Protein AF-A0A8J7P6L6-F1 (afdb_monomer_lite)

Foldseek 3Di:
DFLQDFPDDPCLLVVLVVDCADPVDDLVRLVVCCVVPVPPLRSLSSNLVVCVVVVHPVNLVSLLCCLQPRLRHPVLLVDEDQDDDPSLVSSLVSLVVCCVPPVLRLSNLQSNLSSCLNPPLVSSLVSLVSSCVNGVLDLVSLQVLLVSLCVVLPVDDLVSNLVSLVSSLVSLLSSLVSVLPVDPPPCPCLLVSLVSLLSSLVSNVVSVVLVSNLSSLVSLLCSCVSCVVVLVVVVVVCPPPPDPPDDLQSSLVSNQSSLLSNLSSCVVVVNNVSSLVSLVVNLVTQDHLDHDCNSLLSCVVVPVLPSSLVSLVSNLVNLVVVVVVVPVPDDDPVSVVSSVVSSVVSVVCSVCSVVVHRDDDD

Organism: NCBI:txid1906157

Sequence (362 aa):
MHNYVPEGSADSFFATQAGGGVGGESFEQLKQKVLETPGDLDARLALLEYLLRRRAASARKHLLWLIDNHPRHCAHQFIVLHKVSTTYSEGRQHWLRHLDSCFDDVAVVFHAAVFFSSLAPKDSLRLFERAAELDPTNEEFPRRLSHLYASMAGSGSAAENEFFAHMAAQQMMIAVERYKVPSTLDSYLLPYFSSELSQIAELVMQFHLLEDGRNLGELLIKHRSINEDRLNEAKLSKTRSGKTGTSDGIYALSECLGHSILGRVELAYGQIEAAKEQLELMMQLPVGRRSDWSLANALLQIGETQIVCEYIEWFANRLGDKLTENSSVKLSAEDVSFITQKQNLLINWLNEIRAGRIPTLS

Structure (mmCIF, N/CA/C/O backbone):
data_AF-A0A8J7P6L6-F1
#
_entry.id   AF-A0A8J7P6L6-F1
#
loop_
_atom_site.group_PDB
_atom_site.id
_atom_site.type_symbol
_atom_site.label_atom_id
_atom_site.label_alt_id
_atom_site.label_comp_id
_atom_site.label_asym_id
_atom_site.label_entity_id
_atom_site.label_seq_id
_atom_site.pdbx_PDB_ins_code
_atom_site.Cartn_x
_atom_site.Cartn_y
_atom_site.Cartn_z
_atom_site.occupancy
_atom_site.B_iso_or_equiv
_atom_site.auth_seq_id
_atom_site.auth_comp_id
_atom_site.auth_asym_id
_atom_site.auth_atom_id
_atom_site.pdbx_PDB_model_num
ATOM 1 N N . MET A 1 1 ? 15.697 -22.196 -4.416 1.00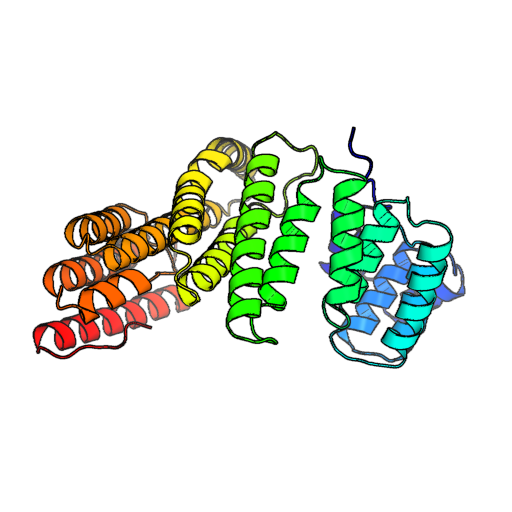 58.69 1 MET A N 1
ATOM 2 C CA . MET A 1 1 ? 16.615 -21.292 -5.137 1.00 58.69 1 MET A CA 1
ATOM 3 C C . MET A 1 1 ? 15.715 -20.315 -5.867 1.00 58.69 1 MET A C 1
ATOM 5 O O . MET A 1 1 ? 14.862 -20.795 -6.599 1.00 58.69 1 MET A O 1
ATOM 9 N N . HIS A 1 2 ? 15.796 -19.016 -5.569 1.00 73.88 2 HIS A N 1
ATOM 10 C CA . HIS A 1 2 ? 14.948 -18.013 -6.223 1.00 73.88 2 HIS A CA 1
ATOM 11 C C . HIS A 1 2 ? 15.317 -17.930 -7.707 1.00 73.88 2 HIS A C 1
ATOM 13 O O . HIS A 1 2 ? 16.499 -17.815 -8.036 1.00 73.88 2 HIS A O 1
ATOM 19 N N . ASN A 1 3 ? 14.323 -18.013 -8.592 1.00 78.75 3 ASN A N 1
ATOM 20 C CA . ASN A 1 3 ? 14.540 -17.882 -10.037 1.00 78.75 3 ASN A CA 1
ATOM 21 C C . ASN A 1 3 ? 14.524 -16.405 -10.462 1.00 78.75 3 ASN A C 1
ATOM 23 O O . ASN A 1 3 ? 15.037 -16.050 -11.526 1.00 78.75 3 ASN A O 1
ATOM 27 N N . TYR A 1 4 ? 13.962 -15.529 -9.628 1.00 84.88 4 TYR A N 1
ATOM 28 C CA . TYR A 1 4 ? 14.024 -14.090 -9.827 1.00 84.88 4 TYR A CA 1
ATOM 29 C C . TYR A 1 4 ? 15.384 -13.518 -9.404 1.00 84.88 4 TYR A C 1
ATOM 31 O O . TYR A 1 4 ? 15.679 -13.375 -8.219 1.00 84.88 4 TYR A O 1
ATOM 39 N N . VAL A 1 5 ? 16.198 -13.140 -10.391 1.00 85.56 5 VAL A N 1
ATOM 40 C CA . VAL A 1 5 ? 17.442 -12.383 -10.192 1.00 85.56 5 VAL A CA 1
ATOM 41 C C . VAL A 1 5 ? 17.453 -11.225 -11.194 1.00 85.56 5 VAL A C 1
ATOM 43 O O . VAL A 1 5 ? 17.780 -11.449 -12.369 1.00 85.56 5 VAL A O 1
ATOM 46 N N . PRO A 1 6 ? 17.031 -10.010 -10.794 1.00 84.81 6 PRO A N 1
ATOM 47 C CA . PRO A 1 6 ? 17.053 -8.864 -11.690 1.00 84.81 6 PRO A CA 1
ATOM 48 C C . PRO A 1 6 ? 18.496 -8.444 -11.992 1.00 84.81 6 PRO A C 1
ATOM 50 O O . PRO A 1 6 ? 19.424 -8.705 -11.230 1.00 84.81 6 PRO A O 1
ATOM 53 N N . GLU A 1 7 ? 18.679 -7.778 -13.125 1.00 89.00 7 GLU A N 1
ATOM 54 C CA . GLU A 1 7 ? 19.914 -7.077 -13.455 1.00 89.00 7 GLU A CA 1
ATOM 55 C C . GLU A 1 7 ? 19.990 -5.762 -12.652 1.00 89.00 7 GLU A C 1
ATOM 57 O O . GLU A 1 7 ? 19.009 -5.014 -12.552 1.00 89.00 7 GLU A O 1
ATOM 62 N N . GLY A 1 8 ? 21.158 -5.487 -12.069 1.00 84.69 8 GLY A N 1
ATOM 63 C CA . GLY A 1 8 ? 21.381 -4.338 -11.187 1.00 84.69 8 GLY A CA 1
ATOM 64 C C . GLY A 1 8 ? 20.805 -4.523 -9.777 1.00 84.69 8 GLY A C 1
ATOM 65 O O . GLY A 1 8 ? 20.207 -5.546 -9.449 1.00 84.69 8 GLY A O 1
ATOM 66 N N . SER A 1 9 ? 20.990 -3.518 -8.920 1.00 81.94 9 SER A N 1
ATOM 67 C CA . SER A 1 9 ? 20.412 -3.487 -7.569 1.00 81.94 9 SER A CA 1
ATOM 68 C C . SER A 1 9 ? 19.543 -2.250 -7.366 1.00 81.94 9 SER A C 1
ATOM 70 O O . SER A 1 9 ? 19.818 -1.184 -7.923 1.00 81.94 9 SER A O 1
ATOM 72 N N . ALA A 1 10 ? 18.513 -2.363 -6.523 1.00 75.06 10 ALA A N 1
ATOM 73 C CA . ALA A 1 10 ? 17.707 -1.208 -6.133 1.00 75.06 10 ALA A CA 1
ATOM 74 C C . ALA A 1 10 ? 18.590 -0.090 -5.549 1.00 75.06 10 ALA A C 1
ATOM 76 O O . ALA A 1 10 ? 18.389 1.075 -5.870 1.00 75.06 10 ALA A O 1
ATOM 77 N N . ASP A 1 11 ? 19.628 -0.449 -4.790 1.00 71.69 11 ASP A N 1
ATOM 78 C CA . ASP A 1 11 ? 20.584 0.498 -4.208 1.00 71.69 11 ASP A CA 1
ATOM 79 C C . ASP A 1 11 ? 21.364 1.272 -5.269 1.00 71.69 11 ASP A C 1
ATOM 81 O O . ASP A 1 11 ? 21.512 2.484 -5.146 1.00 71.69 11 ASP A O 1
ATOM 85 N N . SER A 1 12 ? 21.798 0.612 -6.349 1.00 70.00 12 SER A N 1
ATOM 86 C CA . SER A 1 12 ? 22.451 1.290 -7.478 1.00 70.00 12 SER A CA 1
ATOM 87 C C . SER A 1 12 ? 21.509 2.281 -8.174 1.00 70.00 12 SER A C 1
ATOM 89 O O . SER A 1 12 ? 21.892 3.408 -8.502 1.00 70.00 12 SER A O 1
ATOM 91 N N . PHE A 1 13 ? 20.233 1.913 -8.307 1.00 70.44 13 PHE A N 1
ATOM 92 C CA . PHE A 1 13 ? 19.215 2.789 -8.872 1.00 70.44 13 PHE A CA 1
ATOM 93 C C . PHE A 1 13 ? 18.897 3.976 -7.946 1.00 70.44 13 PHE A C 1
ATOM 95 O O . PHE A 1 13 ? 18.887 5.123 -8.387 1.00 70.44 13 PHE A O 1
ATOM 102 N N . PHE A 1 14 ? 18.701 3.747 -6.646 1.00 67.38 14 PHE A N 1
ATOM 103 C CA . PHE A 1 14 ? 18.411 4.810 -5.680 1.00 67.38 14 PHE A CA 1
ATOM 104 C C . PHE A 1 14 ? 19.606 5.716 -5.389 1.00 67.38 14 PHE A C 1
ATOM 106 O O . PHE A 1 14 ? 19.412 6.914 -5.179 1.00 67.38 14 PHE A O 1
ATOM 113 N N . ALA A 1 15 ? 20.834 5.198 -5.441 1.00 63.38 15 ALA A N 1
ATOM 114 C CA . ALA A 1 15 ? 22.042 6.018 -5.400 1.00 63.38 15 ALA A CA 1
ATOM 115 C C . ALA A 1 15 ? 22.061 7.037 -6.551 1.00 63.38 15 ALA A C 1
ATOM 117 O O . ALA A 1 15 ? 22.488 8.175 -6.361 1.00 63.38 15 ALA A O 1
ATOM 118 N N . THR A 1 16 ? 21.506 6.670 -7.710 1.00 60.94 16 THR A N 1
ATOM 119 C CA . THR A 1 16 ? 21.309 7.591 -8.837 1.00 60.94 16 THR A CA 1
ATOM 120 C C . THR A 1 16 ? 20.240 8.657 -8.524 1.00 60.94 16 THR A C 1
ATOM 122 O O . THR A 1 16 ? 20.430 9.833 -8.851 1.00 60.94 16 THR A O 1
ATOM 125 N N . GLN A 1 17 ? 19.174 8.292 -7.795 1.00 60.09 17 GLN A N 1
ATOM 126 C CA . GLN A 1 17 ? 18.058 9.190 -7.460 1.00 60.09 17 GLN A CA 1
ATOM 127 C C . GLN A 1 17 ? 18.351 10.214 -6.350 1.00 60.09 17 GLN A C 1
ATOM 129 O O . GLN A 1 17 ? 17.891 11.364 -6.424 1.00 60.09 17 GLN A O 1
ATOM 134 N N . ALA A 1 18 ? 19.055 9.792 -5.294 1.00 50.34 18 ALA A N 1
ATOM 135 C CA . ALA A 1 18 ? 19.195 10.531 -4.036 1.00 50.34 18 ALA A CA 1
ATOM 136 C C . ALA A 1 18 ? 20.204 11.695 -4.094 1.00 50.34 18 ALA A C 1
ATOM 138 O O . ALA A 1 18 ? 20.258 12.505 -3.169 1.00 50.34 18 ALA A O 1
ATOM 139 N N . GLY A 1 19 ? 20.974 11.827 -5.178 1.00 42.31 19 GLY A N 1
ATOM 140 C CA . GLY A 1 19 ? 22.021 12.841 -5.267 1.00 42.31 19 GLY A CA 1
ATOM 141 C C . GLY A 1 19 ? 22.437 13.195 -6.687 1.00 42.31 19 GLY A C 1
ATOM 142 O O . GLY A 1 19 ? 23.568 12.936 -7.054 1.00 42.31 19 GLY A O 1
ATOM 143 N N . GLY A 1 20 ? 21.559 13.834 -7.468 1.00 47.78 20 GLY A N 1
ATOM 144 C CA . GLY A 1 20 ? 21.987 14.654 -8.614 1.00 47.78 20 GLY A CA 1
ATOM 145 C C . GLY A 1 20 ? 22.785 13.942 -9.717 1.00 47.78 20 GLY A C 1
ATOM 146 O O . GLY A 1 20 ? 23.644 14.581 -10.319 1.00 47.78 20 GLY A O 1
ATOM 147 N N . GLY A 1 21 ? 22.497 12.665 -9.989 1.00 48.16 21 GLY A N 1
ATOM 148 C CA . GLY A 1 21 ? 23.306 11.835 -10.882 1.00 48.16 21 GLY A CA 1
ATOM 149 C C . GLY A 1 21 ? 24.571 11.347 -10.180 1.00 48.16 21 GLY A C 1
ATOM 150 O O . GLY A 1 21 ? 25.149 12.050 -9.355 1.00 48.16 21 GLY A O 1
ATOM 151 N N . VAL A 1 22 ? 25.006 10.131 -10.500 1.00 47.47 22 VAL A N 1
ATOM 152 C CA . VAL A 1 22 ? 26.278 9.572 -10.027 1.00 47.47 22 VAL A CA 1
ATOM 153 C C . VAL A 1 22 ? 27.400 10.589 -10.320 1.00 47.47 22 VAL A C 1
ATOM 155 O O . VAL A 1 22 ? 27.827 10.735 -11.457 1.00 47.47 22 VAL A O 1
ATOM 158 N N . GLY A 1 23 ? 27.822 11.363 -9.311 1.00 56.38 23 GLY A N 1
ATOM 159 C CA . GLY A 1 23 ? 28.916 12.340 -9.413 1.00 56.38 23 GLY A CA 1
ATOM 160 C C . GLY A 1 23 ? 28.558 13.823 -9.620 1.00 56.38 23 GLY A C 1
ATOM 161 O O . GLY A 1 23 ? 29.472 14.612 -9.848 1.00 56.38 23 GLY A O 1
ATOM 162 N N . GLY A 1 24 ? 27.290 14.246 -9.528 1.00 65.06 24 GLY A N 1
ATOM 163 C CA . GLY A 1 24 ? 26.925 15.656 -9.768 1.00 65.06 24 GLY A CA 1
ATOM 164 C C . GLY A 1 24 ? 27.039 16.073 -11.241 1.00 65.06 24 GLY A C 1
ATOM 165 O O . GLY A 1 24 ? 27.203 17.258 -11.546 1.00 65.06 24 GLY A O 1
ATOM 166 N N . GLU A 1 25 ? 26.975 15.094 -12.149 1.00 79.25 25 GLU A N 1
ATOM 167 C CA . GLU A 1 25 ? 27.018 15.310 -13.593 1.00 79.25 25 GLU A CA 1
ATOM 168 C C . GLU A 1 25 ? 25.814 16.162 -14.042 1.00 79.25 25 GLU A C 1
ATOM 170 O O . GLU A 1 25 ? 24.649 15.891 -13.740 1.00 79.25 25 GLU A O 1
ATOM 175 N N . SER A 1 26 ? 26.090 17.227 -14.793 1.00 88.12 26 SER A N 1
ATOM 176 C CA . SER A 1 26 ? 25.065 18.079 -15.394 1.00 88.12 26 SER A CA 1
ATOM 177 C C . SER A 1 26 ? 24.300 17.349 -16.505 1.00 88.12 26 SER A C 1
ATOM 179 O O . SER A 1 26 ? 24.796 16.422 -17.142 1.00 88.12 26 SER A O 1
ATOM 181 N N . PHE A 1 27 ? 23.095 17.829 -16.815 1.00 90.69 27 PHE A N 1
ATOM 182 C CA . PHE A 1 27 ? 22.269 17.291 -17.902 1.00 90.69 27 PHE A CA 1
ATOM 183 C C . PHE A 1 27 ? 22.996 17.212 -19.257 1.00 90.69 27 PHE A C 1
ATOM 185 O O . PHE A 1 27 ? 22.827 16.238 -19.989 1.00 90.69 27 PHE A O 1
ATOM 192 N N . GLU A 1 28 ? 23.813 18.216 -19.595 1.00 94.12 28 GLU A N 1
ATOM 193 C CA . GLU A 1 28 ? 24.573 18.219 -20.849 1.00 94.12 28 GLU A CA 1
ATOM 194 C C . GLU A 1 28 ? 25.733 17.215 -20.824 1.00 94.12 28 GLU A C 1
ATOM 196 O O . GLU A 1 28 ? 25.982 16.570 -21.839 1.00 94.12 28 GLU A O 1
ATOM 201 N N . GLN A 1 29 ? 26.370 16.995 -19.666 1.00 93.75 29 GLN A N 1
ATOM 202 C CA . GLN A 1 29 ? 27.372 15.934 -19.502 1.00 93.75 29 GLN A CA 1
ATOM 203 C C . GLN A 1 29 ? 26.745 14.548 -19.674 1.00 93.75 29 GLN A C 1
ATOM 205 O O . GLN A 1 29 ? 27.260 13.749 -20.450 1.00 93.75 29 GLN A O 1
ATOM 210 N N . LEU A 1 30 ? 25.593 14.286 -19.045 1.00 93.69 30 LEU A N 1
ATOM 211 C CA . LEU A 1 30 ? 24.867 13.021 -19.209 1.00 93.69 30 LEU A CA 1
ATOM 212 C C . LEU A 1 30 ? 24.451 12.783 -20.666 1.00 93.69 30 LEU A C 1
ATOM 214 O O . LEU A 1 30 ? 24.611 11.684 -21.195 1.00 93.69 30 LEU A O 1
ATOM 218 N N . LYS A 1 31 ? 23.949 13.819 -21.350 1.00 96.00 31 LYS A N 1
ATOM 219 C CA . LYS A 1 31 ? 23.634 13.735 -22.783 1.00 96.00 31 LYS A CA 1
ATOM 220 C C . LYS A 1 31 ? 24.867 13.412 -23.613 1.00 96.00 31 LYS A C 1
ATOM 222 O O . LYS A 1 31 ? 24.780 12.532 -24.463 1.00 96.00 31 LYS A O 1
ATOM 227 N N . GLN A 1 32 ? 25.975 14.109 -23.376 1.00 96.88 32 GLN A N 1
ATOM 228 C CA . GLN A 1 32 ? 27.217 13.889 -24.106 1.00 96.88 32 GLN A CA 1
ATOM 229 C C . GLN A 1 32 ? 27.748 12.470 -23.875 1.00 96.88 32 GLN A C 1
ATOM 231 O O . GLN A 1 32 ? 28.054 11.778 -24.838 1.00 96.88 32 GLN A O 1
ATOM 236 N N . LYS A 1 33 ? 27.731 11.986 -22.632 1.00 96.25 33 LYS A N 1
ATOM 237 C CA . LYS A 1 33 ? 28.161 10.632 -22.265 1.00 96.25 33 LYS A CA 1
ATOM 238 C C . LYS A 1 33 ? 27.323 9.549 -22.943 1.00 96.25 33 LYS A C 1
ATOM 240 O O . LYS A 1 33 ? 27.875 8.614 -23.506 1.00 96.25 33 LYS A O 1
ATOM 245 N N . VAL A 1 34 ? 25.997 9.716 -22.991 1.00 96.81 34 VAL A N 1
ATOM 246 C CA . VAL A 1 34 ? 25.097 8.796 -23.713 1.00 96.81 34 VAL A CA 1
ATOM 247 C C . VAL A 1 34 ? 25.268 8.890 -25.239 1.00 96.81 34 VAL A C 1
ATOM 249 O O . VAL A 1 34 ? 24.971 7.928 -25.945 1.00 96.81 34 VAL A O 1
ATOM 252 N N . LEU A 1 35 ? 25.723 10.027 -25.776 1.00 96.94 35 LEU A N 1
ATOM 253 C CA . LEU A 1 35 ? 26.051 10.161 -27.200 1.00 96.94 35 LEU A CA 1
ATOM 254 C C . LEU A 1 35 ? 27.385 9.485 -27.543 1.00 96.94 35 LEU A C 1
ATOM 256 O O . LEU A 1 35 ? 27.460 8.787 -28.550 1.00 96.94 35 LEU A O 1
ATOM 260 N N . GLU A 1 36 ? 28.410 9.681 -26.714 1.00 97.75 36 GLU A N 1
ATOM 261 C CA . GLU A 1 36 ? 29.746 9.097 -26.882 1.00 97.75 36 GLU A CA 1
ATOM 262 C C . GLU A 1 36 ? 29.746 7.590 -26.618 1.00 97.75 36 GLU A C 1
ATOM 264 O O . GLU A 1 36 ? 30.365 6.828 -27.358 1.00 97.75 36 GLU A O 1
ATOM 269 N N . THR A 1 37 ? 28.998 7.156 -25.602 1.00 97.12 37 THR A N 1
ATOM 270 C CA . THR A 1 37 ? 28.879 5.758 -25.182 1.00 97.12 37 THR A CA 1
ATOM 271 C C . THR A 1 37 ? 27.400 5.364 -25.081 1.00 97.12 37 THR A C 1
ATOM 273 O O . THR A 1 37 ? 26.830 5.330 -23.990 1.00 97.12 37 THR A O 1
ATOM 276 N N . PRO A 1 38 ? 26.730 5.025 -26.203 1.00 96.38 38 PRO A N 1
ATOM 277 C CA . PRO A 1 38 ? 25.299 4.704 -26.195 1.00 96.38 38 PRO A CA 1
ATOM 278 C C . PRO A 1 38 ? 24.895 3.526 -25.300 1.00 96.38 38 PRO A C 1
ATOM 280 O O . PRO A 1 38 ? 23.729 3.470 -24.900 1.00 96.38 38 PRO A O 1
ATOM 283 N N . GLY A 1 39 ? 25.830 2.615 -25.008 1.00 95.31 39 GLY A N 1
ATOM 284 C CA . GLY A 1 39 ? 25.654 1.466 -24.115 1.00 95.31 39 GLY A CA 1
ATOM 285 C C . GLY A 1 39 ? 25.940 1.740 -22.635 1.00 95.31 39 GLY A C 1
ATOM 286 O O . GLY A 1 39 ? 25.859 0.811 -21.841 1.00 95.31 39 GLY A O 1
ATOM 287 N N . ASP A 1 40 ? 26.282 2.977 -22.255 1.00 95.25 40 ASP A N 1
ATOM 288 C CA . ASP A 1 40 ? 26.467 3.354 -20.850 1.00 95.25 40 ASP A CA 1
ATOM 289 C C . ASP A 1 40 ? 25.105 3.378 -20.136 1.00 95.25 40 ASP A C 1
ATOM 291 O O . ASP A 1 40 ? 24.327 4.336 -20.245 1.00 95.25 40 ASP A O 1
ATOM 295 N N . LEU A 1 41 ? 24.796 2.266 -19.465 1.00 93.94 41 LEU A N 1
ATOM 296 C CA . LEU A 1 41 ? 23.534 2.049 -18.768 1.00 93.94 41 LEU A CA 1
ATOM 297 C C . LEU A 1 41 ? 23.343 3.059 -17.630 1.00 93.94 41 LEU A C 1
ATOM 299 O O . LEU A 1 41 ? 22.273 3.661 -17.545 1.00 93.94 41 LEU A O 1
ATOM 303 N N . ASP A 1 42 ? 24.371 3.306 -16.817 1.00 91.31 42 ASP A N 1
ATOM 304 C CA . ASP A 1 42 ? 24.295 4.206 -15.662 1.00 91.31 42 ASP A CA 1
ATOM 305 C C . ASP A 1 42 ? 24.019 5.650 -16.099 1.00 91.31 42 ASP A C 1
ATOM 307 O O . ASP A 1 42 ? 23.079 6.290 -15.612 1.00 91.31 42 ASP A O 1
ATOM 311 N N . ALA A 1 43 ? 24.768 6.151 -17.090 1.00 92.81 43 ALA A N 1
ATOM 312 C CA . ALA A 1 43 ? 24.551 7.486 -17.648 1.00 92.81 43 ALA A CA 1
ATOM 313 C C . ALA A 1 43 ? 23.143 7.627 -18.239 1.00 92.81 43 ALA A C 1
ATOM 315 O O . ALA A 1 43 ? 22.485 8.667 -18.108 1.00 92.81 43 ALA A O 1
ATOM 316 N N . ARG A 1 44 ? 22.646 6.567 -18.882 1.00 95.50 44 ARG A N 1
ATOM 317 C CA . ARG A 1 44 ? 21.316 6.564 -19.483 1.00 95.50 44 ARG A CA 1
ATOM 318 C C . ARG A 1 44 ? 20.198 6.480 -18.447 1.00 95.50 44 ARG A C 1
ATOM 320 O O . ARG A 1 44 ? 19.183 7.147 -18.649 1.00 95.50 44 ARG A O 1
ATOM 327 N N . LEU A 1 45 ? 20.359 5.716 -17.367 1.00 93.06 45 LEU A N 1
ATOM 328 C CA . LEU A 1 45 ? 19.405 5.658 -16.255 1.00 93.06 45 LEU A CA 1
ATOM 329 C C . LEU A 1 45 ? 19.315 7.014 -15.546 1.00 93.06 45 LEU A C 1
ATOM 331 O O . LEU A 1 45 ? 18.209 7.526 -15.364 1.00 93.06 45 LEU A O 1
ATOM 335 N N . ALA A 1 46 ? 20.458 7.646 -15.260 1.00 90.56 46 ALA A N 1
ATOM 336 C CA . ALA A 1 46 ? 20.511 8.993 -14.690 1.00 90.56 46 ALA A CA 1
ATOM 337 C C . ALA A 1 46 ? 19.829 10.031 -15.601 1.00 90.56 46 ALA A C 1
ATOM 339 O O . ALA A 1 46 ? 19.017 10.847 -15.151 1.00 90.56 46 ALA A O 1
ATOM 340 N N . LEU A 1 47 ? 20.097 9.974 -16.912 1.00 93.25 47 LEU A N 1
ATOM 341 C CA . LEU A 1 47 ? 19.454 10.850 -17.891 1.00 93.25 47 LEU A CA 1
ATOM 342 C C . LEU A 1 47 ? 17.942 10.596 -17.992 1.00 93.25 47 LEU A C 1
ATOM 344 O O . LEU A 1 47 ? 17.160 11.548 -18.037 1.00 93.25 47 LEU A O 1
ATOM 348 N N . LEU A 1 48 ? 17.513 9.331 -18.025 1.00 93.25 48 LEU A N 1
ATOM 349 C CA . LEU A 1 48 ? 16.101 8.951 -18.075 1.00 93.25 48 LEU A CA 1
ATOM 350 C C . LEU A 1 48 ? 15.352 9.492 -16.858 1.00 93.25 48 LEU A C 1
ATOM 352 O O . LEU A 1 48 ? 14.304 10.117 -17.021 1.00 93.25 48 LEU A O 1
ATOM 356 N N . GLU A 1 49 ? 15.900 9.319 -15.659 1.00 89.31 49 GLU A N 1
ATOM 357 C CA . GLU A 1 49 ? 15.308 9.839 -14.433 1.00 89.31 49 GLU A CA 1
ATOM 358 C C . GLU A 1 49 ? 15.152 11.366 -14.474 1.00 89.31 49 GLU A C 1
ATOM 360 O O . GLU A 1 49 ? 14.060 11.890 -14.222 1.00 89.31 49 GLU A O 1
ATOM 365 N N . TYR A 1 50 ? 16.220 12.085 -14.839 1.00 89.00 50 TYR A N 1
ATOM 366 C CA . TYR A 1 50 ? 16.189 13.541 -14.975 1.00 89.00 50 TYR A CA 1
ATOM 367 C C . TYR A 1 50 ? 15.061 13.992 -15.916 1.00 89.00 50 TYR A C 1
ATOM 369 O O . TYR A 1 50 ? 14.304 14.922 -15.616 1.00 89.00 50 TYR A O 1
ATOM 377 N N . LEU A 1 51 ? 14.922 13.309 -17.056 1.00 91.81 51 LEU A N 1
ATOM 378 C CA . LEU A 1 51 ? 13.903 13.603 -18.058 1.00 91.81 51 LEU A CA 1
ATOM 379 C C . LEU A 1 51 ? 12.486 13.250 -17.576 1.00 91.81 51 LEU A C 1
ATOM 381 O O . LEU A 1 51 ? 11.561 14.026 -17.832 1.00 91.81 51 LEU A O 1
ATOM 385 N N . LEU A 1 52 ? 12.302 12.139 -16.854 1.00 89.06 52 LEU A N 1
ATOM 386 C CA . LEU A 1 52 ? 11.013 11.735 -16.278 1.00 89.06 52 LEU A CA 1
ATOM 387 C C . LEU A 1 52 ? 10.519 12.740 -15.230 1.00 89.06 52 LEU A C 1
ATOM 389 O O . LEU A 1 52 ? 9.367 13.171 -15.307 1.00 89.06 52 LEU A O 1
ATOM 393 N N . ARG A 1 53 ? 11.394 13.201 -14.323 1.00 87.31 53 ARG A N 1
ATOM 394 C CA . ARG A 1 53 ? 11.065 14.241 -13.325 1.00 87.31 53 ARG A CA 1
ATOM 395 C C . ARG A 1 53 ? 10.567 15.533 -13.981 1.00 87.31 53 ARG A C 1
ATOM 397 O O . ARG A 1 53 ? 9.673 16.194 -13.460 1.00 87.31 53 ARG A O 1
ATOM 404 N N . ARG A 1 54 ? 11.104 15.872 -15.158 1.00 89.06 54 ARG A N 1
ATOM 405 C CA . ARG A 1 54 ? 10.702 17.044 -15.957 1.00 89.06 54 ARG A CA 1
ATOM 406 C C . ARG A 1 54 ? 9.586 16.767 -16.962 1.00 89.06 54 ARG A C 1
ATOM 408 O O . ARG A 1 54 ? 9.196 17.678 -17.688 1.00 89.06 54 ARG A O 1
ATOM 415 N N . ARG A 1 55 ? 9.075 15.531 -17.023 1.00 88.31 55 ARG A N 1
ATOM 416 C CA . ARG A 1 55 ? 8.064 15.082 -17.997 1.00 88.31 55 ARG A CA 1
ATOM 417 C C . ARG A 1 55 ? 8.468 15.386 -19.446 1.00 88.31 55 ARG A C 1
ATOM 419 O O . ARG A 1 55 ? 7.626 15.701 -20.286 1.00 88.31 55 ARG A O 1
ATOM 426 N N . ALA A 1 56 ? 9.765 15.319 -19.737 1.00 90.62 56 ALA A N 1
ATOM 427 C CA . ALA A 1 56 ? 10.306 15.651 -21.045 1.00 90.62 56 ALA A CA 1
ATOM 428 C C . ALA A 1 56 ? 9.998 14.543 -22.063 1.00 90.62 56 ALA A C 1
ATOM 430 O O . ALA A 1 56 ? 10.221 13.362 -21.800 1.00 90.62 56 ALA A O 1
ATOM 431 N N . ALA A 1 57 ? 9.548 14.922 -23.263 1.00 91.12 57 ALA A N 1
ATOM 432 C CA . ALA A 1 57 ? 9.227 13.970 -24.333 1.00 91.12 57 ALA A CA 1
ATOM 433 C C . ALA A 1 57 ? 10.428 13.092 -24.736 1.00 91.12 57 ALA A C 1
ATOM 435 O O . ALA A 1 57 ? 10.256 11.939 -25.131 1.00 91.12 57 ALA A O 1
ATOM 436 N N . SER A 1 58 ? 11.652 13.604 -24.576 1.00 93.06 58 SER A N 1
ATOM 437 C CA . SER A 1 58 ? 12.890 12.864 -24.829 1.00 93.06 58 SER A CA 1
ATOM 438 C C . SER A 1 58 ? 13.125 11.694 -23.870 1.00 93.06 58 SER A C 1
ATOM 440 O O . SER A 1 58 ? 13.932 10.835 -24.205 1.00 93.06 58 SER A O 1
ATOM 442 N N . ALA A 1 59 ? 12.414 11.585 -22.737 1.00 94.12 59 ALA A N 1
ATOM 443 C CA . ALA A 1 59 ? 12.477 10.402 -21.869 1.00 94.12 59 ALA A CA 1
ATOM 444 C C . ALA A 1 59 ? 12.086 9.119 -22.624 1.00 94.12 59 ALA A C 1
ATOM 446 O O . ALA A 1 59 ? 12.658 8.055 -22.394 1.00 94.12 59 ALA A O 1
ATOM 447 N N . ARG A 1 60 ? 11.152 9.237 -23.580 1.00 95.50 60 ARG A N 1
ATOM 448 C CA . ARG A 1 60 ? 10.603 8.120 -24.358 1.00 95.50 60 ARG A CA 1
ATOM 449 C C . ARG A 1 60 ? 11.688 7.244 -24.981 1.00 95.50 60 ARG A C 1
ATOM 451 O O . ARG A 1 60 ? 11.673 6.040 -24.770 1.00 95.50 60 ARG A O 1
ATOM 458 N N . LYS A 1 61 ? 12.654 7.828 -25.699 1.00 96.81 61 LYS A N 1
ATOM 459 C CA . LYS A 1 61 ? 13.700 7.047 -26.389 1.00 96.81 61 LYS A CA 1
ATOM 460 C C . LYS A 1 61 ? 14.604 6.274 -25.422 1.00 96.81 61 LYS A C 1
ATOM 462 O O . LYS A 1 61 ? 15.112 5.217 -25.777 1.00 96.81 61 LYS A O 1
ATOM 467 N N . HIS A 1 62 ? 14.818 6.798 -24.214 1.00 96.69 62 HIS A N 1
ATOM 468 C CA . HIS A 1 62 ? 15.659 6.149 -23.209 1.00 96.69 62 HIS A CA 1
ATOM 469 C C . HIS A 1 62 ? 14.910 5.022 -22.502 1.00 96.69 62 HIS A C 1
ATOM 471 O O . HIS A 1 62 ? 15.501 3.974 -22.272 1.00 96.69 62 HIS A O 1
ATOM 477 N N . LEU A 1 63 ? 13.611 5.200 -22.247 1.00 96.62 63 LEU A N 1
ATOM 478 C CA . LEU A 1 63 ? 12.757 4.136 -21.725 1.00 96.62 63 LEU A CA 1
ATOM 479 C C . LEU A 1 63 ? 12.638 2.968 -22.710 1.00 96.62 63 LEU A C 1
ATOM 481 O O . LEU A 1 63 ? 12.834 1.826 -22.316 1.00 96.62 63 LEU A O 1
ATOM 485 N N . LEU A 1 64 ? 12.358 3.245 -23.988 1.00 97.56 64 LEU A N 1
ATOM 486 C CA . LEU A 1 64 ? 12.256 2.191 -25.006 1.00 97.56 64 LEU A CA 1
ATOM 487 C C . LEU A 1 64 ? 13.576 1.430 -25.157 1.00 97.56 64 LEU A C 1
ATOM 489 O O . LEU A 1 64 ? 13.572 0.205 -25.175 1.00 97.56 64 LEU A O 1
ATOM 493 N N . TRP A 1 65 ? 14.707 2.147 -25.158 1.00 97.94 65 TRP A N 1
ATOM 494 C CA . TRP A 1 65 ? 16.026 1.516 -25.148 1.00 97.94 65 TRP A CA 1
ATOM 495 C C . TRP A 1 65 ? 16.223 0.610 -23.925 1.00 97.94 65 TRP A C 1
ATOM 497 O O . TRP A 1 65 ? 16.753 -0.484 -24.077 1.00 97.94 65 TRP A O 1
ATOM 507 N N . LEU A 1 66 ? 15.784 1.037 -22.734 1.00 97.88 66 LEU A N 1
ATOM 508 C CA . LEU A 1 66 ? 15.913 0.238 -21.514 1.00 97.88 66 LEU A CA 1
ATOM 509 C C . LEU A 1 66 ? 15.087 -1.050 -21.598 1.00 97.88 66 LEU A C 1
ATOM 511 O O . LEU A 1 66 ? 15.575 -2.099 -21.195 1.00 97.88 66 LEU A O 1
ATOM 515 N N . ILE A 1 67 ? 13.867 -0.980 -22.140 1.00 98.00 67 ILE A N 1
ATOM 516 C CA . ILE A 1 67 ? 13.027 -2.164 -22.366 1.00 98.00 67 ILE A CA 1
ATOM 517 C C . ILE A 1 67 ? 13.736 -3.121 -23.330 1.00 98.00 67 ILE A C 1
ATOM 519 O O . ILE A 1 67 ? 13.940 -4.272 -22.973 1.00 98.00 67 ILE A O 1
ATOM 523 N N . ASP A 1 68 ? 14.178 -2.628 -24.494 1.00 97.81 68 ASP A N 1
ATOM 524 C CA . ASP A 1 68 ? 14.769 -3.475 -25.541 1.00 97.81 68 ASP A CA 1
ATOM 525 C C . ASP A 1 68 ? 16.101 -4.125 -25.132 1.00 97.81 68 ASP A C 1
ATOM 527 O O . ASP A 1 68 ? 16.378 -5.258 -25.522 1.00 97.81 68 ASP A O 1
ATOM 531 N N . ASN A 1 69 ? 16.956 -3.398 -24.403 1.00 97.56 69 ASN A N 1
ATOM 532 C CA . ASN A 1 69 ? 18.343 -3.816 -24.156 1.00 97.56 69 ASN A CA 1
ATOM 533 C C . ASN A 1 69 ? 18.540 -4.423 -22.765 1.00 97.56 69 ASN A C 1
ATOM 535 O O . ASN A 1 69 ? 19.392 -5.291 -22.602 1.00 97.56 69 ASN A O 1
ATOM 539 N N . HIS A 1 70 ? 17.751 -3.991 -21.778 1.00 97.31 70 HIS A N 1
ATOM 540 C CA . HIS A 1 70 ? 17.869 -4.437 -20.390 1.00 97.31 70 HIS A CA 1
ATOM 541 C C . HIS A 1 70 ? 16.484 -4.725 -19.771 1.00 97.31 70 HIS A C 1
ATOM 543 O O . HIS A 1 70 ? 16.098 -4.116 -18.765 1.00 97.31 70 HIS A O 1
ATOM 549 N N . PRO A 1 71 ? 15.695 -5.664 -20.336 1.00 97.31 71 PRO A N 1
ATOM 550 C CA . PRO A 1 71 ? 14.358 -5.991 -19.823 1.00 97.31 71 PRO A CA 1
ATOM 551 C C . PRO A 1 71 ? 14.405 -6.608 -18.413 1.00 97.31 71 PRO A C 1
ATOM 553 O O . PRO A 1 71 ? 13.434 -6.549 -17.658 1.00 97.31 71 PRO A O 1
ATOM 556 N N . ARG A 1 72 ? 15.556 -7.164 -18.015 1.00 96.44 72 ARG A N 1
ATOM 557 C CA . ARG A 1 72 ? 15.790 -7.726 -16.680 1.00 96.44 72 ARG A CA 1
ATOM 558 C C . ARG A 1 72 ? 16.204 -6.680 -15.643 1.00 96.44 72 ARG A C 1
ATOM 560 O O . ARG A 1 72 ? 16.336 -7.044 -14.479 1.00 96.44 72 ARG A O 1
ATOM 567 N N . HIS A 1 73 ? 16.407 -5.416 -16.013 1.00 95.06 73 HIS A N 1
ATOM 568 C CA . HIS A 1 73 ? 16.946 -4.417 -15.090 1.00 95.06 73 HIS A CA 1
ATOM 569 C C . HIS A 1 73 ? 15.924 -3.935 -14.054 1.00 95.06 73 HIS A C 1
ATOM 571 O O . HIS A 1 73 ? 14.807 -3.549 -14.396 1.00 95.06 73 HIS A O 1
ATOM 577 N N . CYS A 1 74 ? 16.320 -3.888 -12.779 1.00 92.56 74 CYS A N 1
ATOM 578 C CA . CYS A 1 74 ? 15.441 -3.524 -11.657 1.00 92.56 74 CYS A CA 1
ATOM 579 C C . CYS A 1 74 ? 14.826 -2.114 -11.757 1.00 92.56 74 CYS A C 1
ATOM 581 O O . CYS A 1 74 ? 13.777 -1.860 -11.167 1.00 92.56 74 CYS A O 1
ATOM 583 N N . ALA A 1 75 ? 15.427 -1.209 -12.540 1.00 91.88 75 ALA A N 1
ATOM 584 C CA . ALA A 1 75 ? 14.912 0.144 -12.788 1.00 91.88 75 ALA A CA 1
ATOM 585 C C . ALA A 1 75 ? 13.450 0.167 -13.275 1.00 91.88 75 ALA A C 1
ATOM 587 O O . ALA A 1 75 ? 12.721 1.113 -12.971 1.00 91.88 75 ALA A O 1
ATOM 588 N N . HIS A 1 76 ? 12.999 -0.875 -13.985 1.00 94.25 76 HIS A N 1
ATOM 589 C CA . HIS A 1 76 ? 11.608 -0.988 -14.439 1.00 94.25 76 HIS A CA 1
ATOM 590 C C . HIS A 1 76 ? 10.600 -0.976 -13.284 1.00 94.25 76 HIS A C 1
ATOM 592 O O . HIS A 1 76 ? 9.481 -0.508 -13.465 1.00 94.25 76 HIS A O 1
ATOM 598 N N . GLN A 1 77 ? 10.996 -1.398 -12.079 1.00 90.25 77 GLN A N 1
ATOM 599 C CA . GLN A 1 77 ? 10.127 -1.374 -10.897 1.00 90.25 77 GLN A CA 1
ATOM 600 C C . GLN A 1 77 ? 9.776 0.038 -10.411 1.00 90.25 77 GLN A C 1
ATOM 602 O O . GLN A 1 77 ? 8.822 0.212 -9.651 1.00 90.25 77 GLN A O 1
ATOM 607 N N . PHE A 1 78 ? 10.553 1.039 -10.825 1.00 87.31 78 PHE A N 1
ATOM 608 C CA . PHE A 1 78 ? 10.458 2.411 -10.331 1.00 87.31 78 PHE A CA 1
ATOM 609 C C . PHE A 1 78 ? 9.986 3.400 -11.402 1.00 87.31 78 PHE A C 1
ATOM 611 O O . PHE A 1 78 ? 9.762 4.576 -11.109 1.00 87.31 78 PHE A O 1
ATOM 618 N N . ILE A 1 79 ? 9.827 2.947 -12.647 1.00 89.06 79 ILE A N 1
ATOM 619 C CA . ILE A 1 79 ? 9.366 3.778 -13.758 1.00 89.06 79 ILE A CA 1
ATOM 620 C C . ILE A 1 79 ? 7.871 3.542 -13.955 1.00 89.06 79 ILE A C 1
ATOM 622 O O . ILE A 1 79 ? 7.456 2.539 -14.529 1.00 89.06 79 ILE A O 1
ATOM 626 N N . VAL A 1 80 ? 7.055 4.502 -13.516 1.00 82.06 80 VAL A N 1
ATOM 627 C CA . VAL A 1 80 ? 5.594 4.416 -13.625 1.00 82.06 80 VAL A CA 1
ATOM 628 C C . VAL A 1 80 ? 5.069 5.402 -14.668 1.00 82.06 80 VAL A C 1
ATOM 630 O O . VAL A 1 80 ? 5.346 6.603 -14.623 1.00 82.06 80 VAL A O 1
ATOM 633 N N . LEU A 1 81 ? 4.278 4.899 -15.618 1.00 86.88 81 LEU A N 1
ATOM 634 C CA . LEU A 1 81 ? 3.543 5.713 -16.584 1.00 86.88 81 LEU A CA 1
ATOM 635 C C . LEU A 1 81 ? 2.068 5.782 -16.175 1.00 86.88 81 LEU A C 1
ATOM 637 O O . LEU A 1 81 ? 1.324 4.824 -16.330 1.00 86.88 81 LEU A O 1
ATOM 641 N N . HIS A 1 82 ? 1.626 6.943 -15.694 1.00 79.69 82 HIS A N 1
ATOM 642 C CA . HIS A 1 82 ? 0.268 7.116 -15.153 1.00 79.69 82 HIS A CA 1
ATOM 643 C C . HIS A 1 82 ? -0.808 7.456 -16.194 1.00 79.69 82 HIS A C 1
ATOM 645 O O . HIS A 1 82 ? -1.956 7.699 -15.836 1.00 79.69 82 HIS A O 1
ATOM 651 N N . LYS A 1 83 ? -0.458 7.555 -17.481 1.00 86.88 83 LYS A N 1
ATOM 652 C CA . LYS A 1 83 ? -1.422 7.903 -18.530 1.00 86.88 83 LYS A CA 1
ATOM 653 C C . LYS A 1 83 ? -1.109 7.232 -19.853 1.00 86.88 83 LYS A C 1
ATOM 655 O O . LYS A 1 83 ? 0.059 7.109 -20.242 1.00 86.88 83 LYS A O 1
ATOM 660 N N . VAL A 1 84 ? -2.172 6.903 -20.583 1.00 84.00 84 VAL A N 1
ATOM 661 C CA . VAL A 1 84 ? -2.066 6.488 -21.979 1.00 84.00 84 VAL A CA 1
ATOM 662 C C . VAL A 1 84 ? -1.385 7.610 -22.759 1.00 84.00 84 VAL A C 1
ATOM 664 O O . VAL A 1 84 ? -1.776 8.776 -22.722 1.00 84.00 84 VAL A O 1
ATOM 667 N N . SER A 1 85 ? -0.294 7.251 -23.416 1.00 89.44 85 SER A N 1
ATOM 668 C CA . SER A 1 85 ? 0.537 8.147 -24.206 1.00 89.44 85 SER A CA 1
ATOM 669 C C . SER A 1 85 ? 1.140 7.360 -25.360 1.00 89.44 85 SER A C 1
ATOM 671 O O . SER A 1 85 ? 1.111 6.125 -25.370 1.00 89.44 85 SER A O 1
ATOM 673 N N . THR A 1 86 ? 1.733 8.063 -26.321 1.00 91.50 86 THR A N 1
ATOM 674 C CA . THR A 1 86 ? 2.534 7.417 -27.370 1.00 91.50 86 THR A CA 1
ATOM 675 C C . THR A 1 86 ? 3.659 6.580 -26.755 1.00 91.50 86 THR A C 1
ATOM 677 O O . THR A 1 86 ? 3.888 5.456 -27.178 1.00 91.50 86 THR A O 1
ATOM 680 N N . THR A 1 87 ? 4.292 7.082 -25.685 1.00 93.12 87 THR A N 1
ATOM 681 C CA . THR A 1 87 ? 5.328 6.359 -24.930 1.00 93.12 87 THR A CA 1
ATOM 682 C C . THR A 1 87 ? 4.804 5.050 -24.346 1.00 93.12 87 THR A C 1
ATOM 684 O O . THR A 1 87 ? 5.472 4.031 -24.468 1.00 93.12 87 THR A O 1
ATOM 687 N N . TYR A 1 88 ? 3.610 5.058 -23.741 1.00 95.12 88 TYR A N 1
ATOM 688 C CA . TYR A 1 88 ? 3.008 3.834 -23.206 1.00 95.12 88 TYR A CA 1
ATOM 689 C C . TYR A 1 88 ? 2.670 2.833 -24.314 1.00 95.12 88 TYR A C 1
ATOM 691 O O . TYR A 1 88 ? 2.992 1.656 -24.198 1.00 95.12 88 TYR A O 1
ATOM 699 N N . SER A 1 89 ? 2.048 3.304 -25.397 1.00 95.44 89 SER A N 1
ATOM 700 C CA . SER A 1 89 ? 1.604 2.439 -26.498 1.00 95.44 89 SER A CA 1
ATOM 701 C C . SER A 1 89 ? 2.782 1.729 -27.168 1.00 95.44 89 SER A C 1
ATOM 703 O O . SER A 1 89 ? 2.700 0.540 -27.462 1.00 95.44 89 SER A O 1
ATOM 705 N N . GLU A 1 90 ? 3.898 2.433 -27.348 1.00 96.69 90 GLU A N 1
ATOM 706 C CA . GLU A 1 90 ? 5.132 1.845 -27.869 1.00 96.69 90 GLU A CA 1
ATOM 707 C C . GLU A 1 90 ? 5.813 0.950 -26.842 1.00 96.69 90 GLU A C 1
ATOM 709 O O . GLU A 1 90 ? 6.135 -0.188 -27.162 1.00 96.69 90 GLU A O 1
ATOM 714 N N . GLY A 1 91 ? 5.948 1.389 -25.587 1.00 97.00 91 GLY A N 1
ATOM 715 C CA . GLY A 1 91 ? 6.509 0.546 -24.528 1.00 97.00 91 GLY A CA 1
ATOM 716 C C . GLY A 1 91 ? 5.758 -0.782 -24.388 1.00 97.00 91 GLY A C 1
ATOM 717 O O . GLY A 1 91 ? 6.384 -1.832 -24.280 1.00 97.00 91 GLY A O 1
ATOM 718 N N . ARG A 1 92 ? 4.423 -0.764 -24.514 1.00 97.38 92 ARG A N 1
ATOM 719 C CA . ARG A 1 92 ? 3.584 -1.970 -24.564 1.00 97.38 92 ARG A CA 1
ATOM 720 C C . ARG A 1 92 ? 3.983 -2.897 -25.708 1.00 97.38 92 ARG A C 1
ATOM 722 O O . ARG A 1 92 ? 4.122 -4.090 -25.481 1.00 97.38 92 ARG A O 1
ATOM 729 N N . GLN A 1 93 ? 4.171 -2.376 -26.919 1.00 97.94 93 GLN A N 1
ATOM 730 C CA . GLN A 1 93 ? 4.600 -3.195 -28.059 1.00 97.94 93 GLN A CA 1
ATOM 731 C C . GLN A 1 93 ? 5.988 -3.805 -27.834 1.00 97.94 93 GLN A C 1
ATOM 733 O O . GLN A 1 93 ? 6.211 -4.957 -28.192 1.00 97.94 93 GLN A O 1
ATOM 738 N N . HIS A 1 94 ? 6.913 -3.062 -27.225 1.00 97.94 94 HIS A N 1
ATOM 739 C CA . HIS A 1 94 ? 8.248 -3.565 -26.900 1.00 97.94 94 HIS A CA 1
ATOM 740 C C . HIS A 1 94 ? 8.186 -4.694 -25.860 1.00 97.94 94 HIS A C 1
ATOM 742 O O . HIS A 1 94 ? 8.765 -5.754 -26.081 1.00 97.94 94 HIS A O 1
ATOM 748 N N . TRP A 1 95 ? 7.406 -4.530 -24.789 1.00 98.25 95 TRP A N 1
ATOM 749 C CA . TRP A 1 95 ? 7.205 -5.590 -23.798 1.00 98.25 95 TRP A CA 1
ATOM 750 C C . TRP A 1 95 ? 6.532 -6.832 -24.372 1.00 98.25 95 TRP A C 1
ATOM 752 O O . TRP A 1 95 ? 6.973 -7.939 -24.082 1.00 98.25 95 TRP A O 1
ATOM 762 N N . LEU A 1 96 ? 5.503 -6.674 -25.210 1.00 97.94 96 LEU A N 1
ATOM 763 C CA . LEU A 1 96 ? 4.850 -7.816 -25.854 1.00 97.94 96 LEU A CA 1
ATOM 764 C C . LEU A 1 96 ? 5.840 -8.626 -26.706 1.00 97.94 96 LEU A C 1
ATOM 766 O O . LEU A 1 96 ? 5.845 -9.846 -26.601 1.00 97.94 96 LEU A O 1
ATOM 770 N N . ARG A 1 97 ? 6.752 -7.966 -27.438 1.00 97.62 97 ARG A N 1
ATOM 771 C CA . ARG A 1 97 ? 7.822 -8.658 -28.182 1.00 97.62 97 ARG A CA 1
ATOM 772 C C . ARG A 1 97 ? 8.746 -9.471 -27.271 1.00 97.62 97 ARG A C 1
ATOM 774 O O . ARG A 1 97 ? 9.124 -10.576 -27.640 1.00 97.62 97 ARG A O 1
ATOM 781 N N . HIS A 1 98 ? 9.103 -8.955 -26.092 1.00 97.69 98 HIS A N 1
ATOM 782 C CA . HIS A 1 98 ? 9.885 -9.734 -25.123 1.00 97.69 98 HIS A CA 1
ATOM 783 C C . HIS A 1 98 ? 9.099 -10.925 -24.577 1.00 97.69 98 HIS A C 1
ATOM 785 O O . HIS A 1 98 ? 9.665 -12.002 -24.411 1.00 97.69 98 HIS A O 1
ATOM 791 N N . LEU A 1 99 ? 7.803 -10.753 -24.312 1.00 97.38 99 LEU A N 1
ATOM 792 C CA . LEU A 1 99 ? 6.954 -11.826 -23.800 1.00 97.38 99 LEU A CA 1
ATOM 793 C C . LEU A 1 99 ? 6.755 -12.948 -24.827 1.00 97.38 99 LEU A C 1
ATOM 795 O O . LEU A 1 99 ? 6.657 -14.097 -24.416 1.00 97.38 99 LEU A O 1
ATOM 799 N N . ASP A 1 100 ? 6.786 -12.659 -26.131 1.00 96.81 100 ASP A N 1
ATOM 800 C CA . ASP A 1 100 ? 6.712 -13.692 -27.176 1.00 96.81 100 ASP A CA 1
ATOM 801 C C . ASP A 1 100 ? 7.910 -14.665 -27.143 1.00 96.81 100 ASP A C 1
ATOM 803 O O . ASP A 1 100 ? 7.764 -15.834 -27.497 1.00 96.81 100 ASP A O 1
ATOM 807 N N . SER A 1 101 ? 9.094 -14.210 -26.711 1.00 94.31 101 SER A N 1
ATOM 808 C CA . SER A 1 101 ? 10.323 -15.023 -26.681 1.00 94.31 101 SER A CA 1
ATOM 809 C C . SER A 1 101 ? 10.801 -15.421 -25.281 1.00 94.31 101 SER A C 1
ATOM 811 O O . SER A 1 101 ? 11.625 -16.323 -25.152 1.00 94.31 101 SER A O 1
ATOM 813 N N . CYS A 1 102 ? 10.337 -14.735 -24.235 1.00 93.69 102 CYS A N 1
ATOM 814 C CA . CYS A 1 102 ? 10.867 -14.837 -22.871 1.00 93.69 102 CYS A CA 1
ATOM 815 C C . CYS A 1 102 ? 9.756 -14.978 -21.815 1.00 93.69 102 CYS A C 1
ATOM 817 O O . CYS A 1 102 ? 9.902 -14.484 -20.699 1.00 93.69 102 CYS A O 1
ATOM 819 N N . PHE A 1 103 ? 8.645 -15.651 -22.140 1.00 94.50 103 PHE A N 1
ATOM 820 C CA . PHE A 1 103 ? 7.514 -15.833 -21.212 1.00 94.50 103 PHE A CA 1
ATOM 821 C C . PHE A 1 103 ? 7.823 -16.699 -19.973 1.00 94.50 103 PHE A C 1
ATOM 823 O O . PHE A 1 103 ? 7.034 -16.729 -19.029 1.00 94.50 103 PHE A O 1
ATOM 830 N N . ASP A 1 104 ? 8.969 -17.382 -19.967 1.00 95.94 104 ASP A N 1
ATOM 831 C CA . ASP A 1 104 ? 9.463 -18.178 -18.836 1.00 95.94 104 ASP A CA 1
ATOM 832 C C . ASP A 1 104 ? 10.584 -17.471 -18.050 1.00 95.94 104 ASP A C 1
ATOM 834 O O . ASP A 1 104 ? 11.058 -17.984 -17.036 1.00 95.94 104 ASP A O 1
ATOM 838 N N . ASP A 1 105 ? 11.012 -16.279 -18.484 1.00 97.00 105 ASP A N 1
ATOM 839 C CA . ASP A 1 105 ? 11.965 -15.460 -17.735 1.00 97.00 105 ASP A CA 1
ATOM 840 C C . ASP A 1 105 ? 11.222 -14.635 -16.679 1.00 97.00 105 ASP A C 1
ATOM 842 O O . ASP A 1 105 ? 10.589 -13.619 -16.979 1.00 97.00 105 ASP A O 1
ATOM 846 N N . VAL A 1 106 ? 11.338 -15.064 -15.420 1.00 96.50 106 VAL A N 1
ATOM 847 C CA . VAL A 1 106 ? 10.671 -14.447 -14.264 1.00 96.50 106 VAL A CA 1
ATOM 848 C C . VAL A 1 106 ? 10.890 -12.935 -14.202 1.00 96.50 106 VAL A C 1
ATOM 850 O O . VAL A 1 106 ? 9.950 -12.195 -13.921 1.00 96.50 106 VAL A O 1
ATOM 853 N N . ALA A 1 107 ? 12.111 -12.455 -14.465 1.00 95.50 107 ALA A N 1
ATOM 854 C CA . ALA A 1 107 ? 12.424 -11.034 -14.341 1.00 95.50 107 ALA A CA 1
ATOM 855 C C . ALA A 1 107 ? 11.764 -10.211 -15.452 1.00 95.50 107 ALA A C 1
ATOM 857 O O . ALA A 1 107 ? 11.207 -9.147 -15.184 1.00 95.50 107 ALA A O 1
ATOM 858 N N . VAL A 1 108 ? 11.772 -10.727 -16.684 1.00 97.44 108 VAL A N 1
ATOM 859 C CA . VAL A 1 108 ? 11.108 -10.088 -17.829 1.00 97.44 108 VAL A CA 1
ATOM 860 C C . VAL A 1 108 ? 9.594 -10.050 -17.621 1.00 97.44 108 VAL A C 1
ATOM 862 O O . VAL A 1 108 ? 8.983 -8.993 -17.776 1.00 97.44 108 VAL A O 1
ATOM 865 N N . VAL A 1 109 ? 8.992 -11.174 -17.218 1.00 98.00 109 VAL A N 1
ATOM 866 C CA . VAL A 1 109 ? 7.549 -11.273 -16.947 1.00 98.00 109 VAL A CA 1
ATOM 867 C C . VAL A 1 109 ? 7.138 -10.318 -15.827 1.00 98.00 109 VAL A C 1
ATOM 869 O O . VAL A 1 109 ? 6.174 -9.567 -15.981 1.00 98.00 109 VAL A O 1
ATOM 872 N N . PHE A 1 110 ? 7.892 -10.289 -14.726 1.00 96.50 110 PHE A N 1
ATOM 873 C CA . PHE A 1 110 ? 7.628 -9.409 -13.592 1.00 96.50 110 PHE A CA 1
ATOM 874 C C . PHE A 1 110 ? 7.730 -7.921 -13.961 1.00 96.50 110 PHE A C 1
ATOM 876 O O . PHE A 1 110 ? 6.832 -7.142 -13.645 1.00 96.50 110 PHE A O 1
ATOM 883 N N . HIS A 1 111 ? 8.785 -7.504 -14.665 1.00 96.94 111 HIS A N 1
ATOM 884 C CA . HIS A 1 111 ? 8.940 -6.103 -15.070 1.00 96.94 111 HIS A CA 1
ATOM 885 C C . HIS A 1 111 ? 7.893 -5.666 -16.099 1.00 96.94 111 HIS A C 1
ATOM 887 O O . HIS A 1 111 ? 7.375 -4.549 -16.003 1.00 96.94 111 HIS A O 1
ATOM 893 N N . ALA A 1 112 ? 7.505 -6.553 -17.019 1.00 97.88 112 ALA A N 1
ATOM 894 C CA . ALA A 1 112 ? 6.360 -6.316 -17.887 1.00 97.88 112 ALA A CA 1
ATOM 895 C C . ALA A 1 112 ? 5.075 -6.143 -17.060 1.00 97.88 112 ALA A C 1
ATOM 897 O O . ALA A 1 112 ? 4.335 -5.183 -17.278 1.00 97.88 112 ALA A O 1
ATOM 898 N N . ALA A 1 113 ? 4.828 -7.010 -16.069 1.00 97.50 113 ALA A N 1
ATOM 899 C CA . ALA A 1 113 ? 3.667 -6.908 -15.187 1.00 97.50 113 ALA A CA 1
ATOM 900 C C . ALA A 1 113 ? 3.595 -5.534 -14.507 1.00 97.50 113 ALA A C 1
ATOM 902 O O . ALA A 1 113 ? 2.543 -4.894 -14.570 1.00 97.50 113 ALA A O 1
ATOM 903 N N . VAL A 1 114 ? 4.714 -5.043 -13.956 1.00 95.69 114 VAL A N 1
ATOM 904 C CA . VAL A 1 114 ? 4.810 -3.705 -13.345 1.00 95.69 114 VAL A CA 1
ATOM 905 C C . VAL A 1 114 ? 4.481 -2.596 -14.350 1.00 95.69 114 VAL A C 1
ATOM 907 O O . VAL A 1 114 ? 3.710 -1.690 -14.034 1.00 95.69 114 VAL A O 1
ATOM 910 N N . PHE A 1 115 ? 5.002 -2.674 -15.580 1.00 96.62 115 PHE A N 1
ATOM 911 C CA . PHE A 1 115 ? 4.696 -1.697 -16.632 1.00 96.62 115 PHE A CA 1
ATOM 912 C C . PHE A 1 115 ? 3.192 -1.631 -16.953 1.00 96.62 115 PHE A C 1
ATOM 914 O O . PHE A 1 115 ? 2.650 -0.554 -17.221 1.00 96.62 115 PHE A O 1
ATOM 921 N N . PHE A 1 116 ? 2.497 -2.772 -16.919 1.00 96.94 116 PHE A N 1
ATOM 922 C CA . PHE A 1 116 ? 1.069 -2.849 -17.222 1.00 96.94 116 PHE A CA 1
ATOM 923 C C . PHE A 1 116 ? 0.155 -2.439 -16.060 1.00 96.94 116 PHE A C 1
ATOM 925 O O . PHE A 1 116 ? -0.989 -2.067 -16.325 1.00 96.94 116 PHE A O 1
ATOM 932 N N . SER A 1 117 ? 0.624 -2.450 -14.807 1.00 94.81 117 SER A N 1
ATOM 933 C CA . SER A 1 117 ? -0.222 -2.350 -13.604 1.00 94.81 117 SER A CA 1
ATOM 934 C C . SER A 1 117 ? -1.198 -1.172 -13.599 1.00 94.81 117 SER A C 1
ATOM 936 O O . SER A 1 117 ? -2.367 -1.357 -13.281 1.00 94.81 117 SER A O 1
ATOM 938 N N . SER A 1 118 ? -0.763 0.030 -13.991 1.00 90.81 118 SER A N 1
ATOM 939 C CA . SER A 1 118 ? -1.625 1.223 -13.919 1.00 90.81 118 SER A CA 1
ATOM 940 C C . SER A 1 118 ? -2.593 1.388 -15.093 1.00 90.81 118 SER A C 1
ATOM 942 O O . SER A 1 118 ? -3.603 2.068 -14.948 1.00 90.81 118 SER A O 1
ATOM 944 N N . LEU A 1 119 ? -2.276 0.846 -16.272 1.00 94.31 119 LEU A N 1
ATOM 945 C CA . LEU A 1 119 ? -2.984 1.176 -17.523 1.00 94.31 119 LEU A CA 1
ATOM 946 C C . LEU A 1 119 ? -3.617 -0.036 -18.216 1.00 94.31 119 LEU A C 1
ATOM 948 O O . LEU A 1 119 ? -4.496 0.132 -19.058 1.00 94.31 119 LEU A O 1
ATOM 952 N N . ALA A 1 120 ? -3.200 -1.246 -17.853 1.00 96.12 120 ALA A N 1
ATOM 953 C CA . ALA A 1 120 ? -3.781 -2.504 -18.300 1.00 96.12 120 ALA A CA 1
ATOM 954 C C . ALA A 1 120 ? -3.757 -3.521 -17.140 1.00 96.12 120 ALA A C 1
ATOM 956 O O . ALA A 1 120 ? -3.046 -4.526 -17.213 1.00 96.12 120 ALA A O 1
ATOM 957 N N . PRO A 1 121 ? -4.523 -3.285 -16.055 1.00 95.75 121 PRO A N 1
ATOM 958 C CA . PRO A 1 121 ? -4.450 -4.097 -14.838 1.00 95.75 121 PRO A CA 1
ATOM 959 C C . PRO A 1 121 ? -4.771 -5.580 -15.076 1.00 95.75 121 PRO A C 1
ATOM 961 O O . PRO A 1 121 ? -4.177 -6.435 -14.436 1.00 95.75 121 PRO A O 1
ATOM 964 N N . LYS A 1 122 ? -5.626 -5.916 -16.054 1.00 95.75 122 LYS A N 1
ATOM 965 C CA . LYS A 1 122 ? -5.893 -7.317 -16.439 1.00 95.75 122 LYS A CA 1
ATOM 966 C C . LYS A 1 122 ? -4.684 -8.001 -17.094 1.00 95.75 122 LYS A C 1
ATOM 968 O O . LYS A 1 122 ? -4.407 -9.158 -16.791 1.00 95.75 122 LYS A O 1
ATOM 973 N N . ASP A 1 123 ? -3.956 -7.288 -17.959 1.00 97.00 123 ASP A N 1
ATOM 974 C CA . ASP A 1 123 ? -2.710 -7.798 -18.555 1.00 97.00 123 ASP A CA 1
ATOM 975 C C . ASP A 1 123 ? -1.643 -7.965 -17.460 1.00 97.00 123 ASP A C 1
ATOM 977 O O . ASP A 1 123 ? -0.956 -8.983 -17.414 1.00 97.00 123 ASP A O 1
ATOM 981 N N . SER A 1 124 ? -1.550 -6.990 -16.546 1.00 97.25 124 SER A N 1
ATOM 982 C CA . SER A 1 124 ? -0.659 -7.028 -15.381 1.00 97.25 124 SER A CA 1
ATOM 983 C C . SER A 1 124 ? -0.950 -8.215 -14.463 1.00 97.25 124 SER A C 1
ATOM 985 O O . SER A 1 124 ? -0.019 -8.911 -14.068 1.00 97.25 124 SER A O 1
ATOM 987 N N . LEU A 1 125 ? -2.230 -8.489 -14.187 1.00 97.50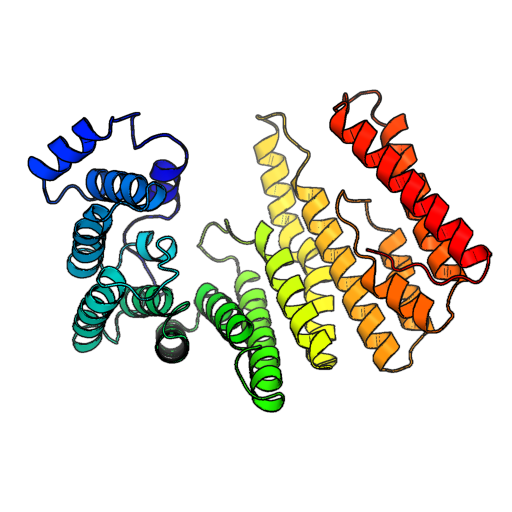 125 LEU A N 1
ATOM 988 C CA . LEU A 1 125 ? -2.663 -9.577 -13.314 1.00 97.50 125 LEU A CA 1
ATOM 989 C C . LEU A 1 125 ? -2.173 -10.926 -13.837 1.00 97.50 125 LEU A C 1
ATOM 991 O O . LEU A 1 125 ? -1.442 -11.620 -13.137 1.00 97.50 125 LEU A O 1
ATOM 995 N N . ARG A 1 126 ? -2.464 -11.226 -15.108 1.00 97.56 126 ARG A N 1
ATOM 996 C CA . ARG A 1 126 ? -2.019 -12.464 -15.763 1.00 97.56 126 ARG A CA 1
ATOM 997 C C . ARG A 1 126 ? -0.497 -12.636 -15.708 1.00 97.56 126 ARG A C 1
ATOM 999 O O . ARG A 1 126 ? 0.001 -13.751 -15.586 1.00 97.56 126 ARG A O 1
ATOM 1006 N N . LEU A 1 127 ? 0.255 -11.542 -15.838 1.00 98.12 127 LEU A N 1
ATOM 1007 C CA . LEU A 1 127 ? 1.717 -11.583 -15.806 1.00 98.12 127 LEU A CA 1
ATOM 1008 C C . LEU A 1 127 ? 2.264 -11.771 -14.388 1.00 98.12 127 LEU A C 1
ATOM 1010 O O . LEU A 1 127 ? 3.207 -12.535 -14.212 1.00 98.12 127 LEU A O 1
ATOM 1014 N N . PHE A 1 128 ? 1.680 -11.134 -13.371 1.00 97.50 128 PHE A N 1
ATOM 1015 C CA . PHE A 1 128 ? 2.081 -11.389 -11.987 1.00 97.50 128 PHE A CA 1
ATOM 1016 C C . PHE A 1 128 ? 1.728 -12.807 -11.533 1.00 97.50 128 PHE A C 1
ATOM 1018 O O . PHE A 1 128 ? 2.542 -13.428 -10.855 1.00 97.50 128 PHE A O 1
ATOM 1025 N N . GLU A 1 129 ? 0.572 -13.342 -11.934 1.00 96.06 129 GLU A N 1
ATOM 1026 C CA . GLU A 1 129 ? 0.218 -14.748 -11.698 1.00 96.06 129 GLU A CA 1
ATOM 1027 C C . GLU A 1 129 ? 1.250 -15.676 -12.343 1.00 96.06 129 GLU A C 1
ATOM 1029 O O . GLU A 1 129 ? 1.790 -16.555 -11.673 1.00 96.06 129 GLU A O 1
ATOM 1034 N N . ARG A 1 130 ? 1.639 -15.408 -13.597 1.00 96.94 130 ARG A N 1
ATOM 1035 C CA . ARG A 1 130 ? 2.707 -16.163 -14.262 1.00 96.94 130 ARG A CA 1
ATOM 1036 C C . ARG A 1 130 ? 4.048 -16.061 -13.531 1.00 96.94 130 ARG A C 1
ATOM 1038 O O . ARG A 1 130 ? 4.731 -17.068 -13.370 1.00 96.94 130 ARG A O 1
ATOM 1045 N N . ALA A 1 131 ? 4.442 -14.871 -13.076 1.00 96.12 131 ALA A N 1
ATOM 1046 C CA . ALA A 1 131 ? 5.668 -14.704 -12.295 1.00 96.12 131 ALA A CA 1
ATOM 1047 C C . ALA A 1 131 ? 5.615 -15.519 -10.988 1.00 96.12 131 ALA A C 1
ATOM 1049 O O . ALA A 1 131 ? 6.588 -16.194 -10.651 1.00 96.12 131 ALA A O 1
ATOM 1050 N N . ALA A 1 132 ? 4.465 -15.523 -10.304 1.00 95.06 132 ALA A N 1
ATOM 1051 C CA . ALA A 1 132 ? 4.229 -16.312 -9.097 1.00 95.06 132 ALA A CA 1
ATOM 1052 C C . ALA A 1 132 ? 4.269 -17.827 -9.340 1.00 95.06 132 ALA A C 1
ATOM 1054 O O . ALA A 1 132 ? 4.745 -18.560 -8.478 1.00 95.06 132 ALA A O 1
ATOM 1055 N N . GLU A 1 133 ? 3.828 -18.305 -10.503 1.00 96.06 133 GLU A N 1
ATOM 1056 C CA . GLU A 1 133 ? 3.992 -19.709 -10.900 1.00 96.06 133 GLU A CA 1
ATOM 1057 C C . GLU A 1 133 ? 5.460 -20.079 -11.146 1.00 96.06 133 GLU A C 1
ATOM 1059 O O . GLU A 1 133 ? 5.898 -21.166 -10.769 1.00 96.06 133 GLU A O 1
ATOM 1064 N N . LEU A 1 134 ? 6.223 -19.191 -11.791 1.00 95.88 134 LEU A N 1
ATOM 1065 C CA . LEU A 1 134 ? 7.614 -19.449 -12.174 1.00 95.88 134 LEU A CA 1
ATOM 1066 C C . LEU A 1 134 ? 8.600 -19.356 -10.994 1.00 95.88 134 LEU A C 1
ATOM 1068 O O . LEU A 1 134 ? 9.638 -20.024 -10.998 1.00 95.88 134 LEU A O 1
ATOM 1072 N N . ASP A 1 135 ? 8.302 -18.534 -9.986 1.00 94.56 135 ASP A N 1
ATOM 1073 C CA . ASP A 1 135 ? 9.037 -18.496 -8.717 1.00 94.56 135 ASP A CA 1
ATOM 1074 C C . ASP A 1 135 ? 8.067 -18.356 -7.530 1.00 94.56 135 ASP A C 1
ATOM 1076 O O . ASP A 1 135 ? 7.873 -17.267 -6.979 1.00 94.56 135 ASP A O 1
ATOM 1080 N N . PRO A 1 136 ? 7.464 -19.482 -7.098 1.00 92.12 136 PRO A N 1
ATOM 1081 C CA . PRO A 1 136 ? 6.459 -19.500 -6.039 1.00 92.12 136 PRO A CA 1
ATOM 1082 C C . PRO A 1 136 ? 7.037 -19.202 -4.657 1.00 92.12 136 PRO A C 1
ATOM 1084 O O . PRO A 1 136 ? 6.277 -19.077 -3.702 1.00 92.12 136 PRO A O 1
ATOM 1087 N N . THR A 1 137 ? 8.361 -19.104 -4.523 1.00 89.19 137 THR A N 1
ATOM 1088 C CA . THR A 1 137 ? 9.020 -18.789 -3.250 1.00 89.19 137 THR A CA 1
ATOM 1089 C C . THR A 1 137 ? 9.257 -17.301 -3.053 1.00 89.19 137 THR A C 1
ATOM 1091 O O . THR A 1 137 ? 9.536 -16.884 -1.935 1.00 89.19 137 THR A O 1
ATOM 1094 N N . ASN A 1 138 ? 9.120 -16.501 -4.110 1.00 88.25 138 ASN A N 1
ATOM 1095 C CA . ASN A 1 138 ? 9.341 -15.066 -4.056 1.00 88.25 138 ASN A CA 1
ATOM 1096 C C . ASN A 1 138 ? 8.184 -14.353 -3.334 1.00 88.25 138 ASN A C 1
ATOM 1098 O O . ASN A 1 138 ? 7.007 -14.520 -3.668 1.00 88.25 138 ASN A O 1
ATOM 1102 N N . GLU A 1 139 ? 8.518 -13.573 -2.317 1.00 86.88 139 GLU A N 1
ATOM 1103 C CA . GLU A 1 139 ? 7.596 -12.819 -1.474 1.00 86.88 139 GLU A CA 1
ATOM 1104 C C . GLU A 1 139 ? 7.067 -11.531 -2.124 1.00 86.88 139 GLU A C 1
ATOM 1106 O O . GLU A 1 139 ? 5.968 -11.079 -1.798 1.00 86.88 139 GLU A O 1
ATOM 1111 N N . GLU A 1 140 ? 7.786 -10.963 -3.095 1.00 87.88 140 GLU A N 1
ATOM 1112 C CA . GLU A 1 140 ? 7.368 -9.731 -3.768 1.00 87.88 140 GLU A CA 1
ATOM 1113 C C . GLU A 1 140 ? 6.156 -9.953 -4.669 1.00 87.88 140 GLU A C 1
ATOM 1115 O O . GLU A 1 140 ? 5.332 -9.055 -4.825 1.00 87.88 140 GLU A O 1
ATOM 1120 N N . PHE A 1 141 ? 6.000 -11.138 -5.259 1.00 93.00 141 PHE A N 1
ATOM 1121 C CA . PHE A 1 141 ? 4.875 -11.413 -6.156 1.00 93.00 141 PHE A CA 1
ATOM 1122 C C . PHE A 1 141 ? 3.512 -11.381 -5.467 1.00 93.00 141 PHE A C 1
ATOM 1124 O O . PHE A 1 141 ? 2.667 -10.614 -5.930 1.00 93.00 141 PHE A O 1
ATOM 1131 N N . PRO A 1 142 ? 3.268 -12.119 -4.365 1.00 94.12 142 PRO A N 1
ATOM 1132 C CA . PRO A 1 142 ? 2.006 -11.999 -3.643 1.00 94.12 142 PRO A CA 1
ATOM 1133 C C . PRO A 1 142 ? 1.798 -10.571 -3.112 1.00 94.12 142 PRO A C 1
ATOM 1135 O O . PRO A 1 142 ? 0.690 -10.043 -3.181 1.00 94.12 142 PRO A O 1
ATOM 1138 N N . ARG A 1 143 ? 2.860 -9.862 -2.707 1.00 93.19 143 ARG A N 1
ATOM 1139 C CA . ARG A 1 143 ? 2.740 -8.449 -2.317 1.00 93.19 143 ARG A CA 1
ATOM 1140 C C . ARG A 1 143 ? 2.246 -7.576 -3.477 1.00 93.19 143 ARG A C 1
ATOM 1142 O O . ARG A 1 143 ? 1.292 -6.820 -3.319 1.00 93.19 143 ARG A O 1
ATOM 1149 N N . ARG A 1 144 ? 2.849 -7.689 -4.667 1.00 94.06 144 ARG A N 1
ATOM 1150 C CA . ARG A 1 144 ? 2.443 -6.928 -5.866 1.00 94.06 144 ARG A CA 1
ATOM 1151 C C . ARG A 1 144 ? 1.050 -7.316 -6.363 1.00 94.06 144 ARG A C 1
ATOM 1153 O O . ARG A 1 144 ? 0.296 -6.424 -6.744 1.00 94.06 144 ARG A O 1
ATOM 1160 N N . LEU A 1 145 ? 0.696 -8.601 -6.311 1.00 96.88 145 LEU A N 1
ATOM 1161 C CA . LEU A 1 145 ? -0.656 -9.080 -6.604 1.00 96.88 145 LEU A CA 1
ATOM 1162 C C . LEU A 1 145 ? -1.680 -8.456 -5.659 1.00 96.88 145 LEU A C 1
ATOM 1164 O O . LEU A 1 145 ? -2.710 -7.985 -6.130 1.00 96.88 145 LEU A O 1
ATOM 1168 N N . SER A 1 146 ? -1.386 -8.383 -4.357 1.00 96.62 146 SER A N 1
ATOM 1169 C CA . SER A 1 146 ? -2.270 -7.729 -3.388 1.00 96.62 146 SER A CA 1
ATOM 1170 C C . SER A 1 146 ? -2.556 -6.273 -3.762 1.00 96.62 146 SER A C 1
ATOM 1172 O O . SER A 1 146 ? -3.718 -5.885 -3.876 1.00 96.62 146 SER A O 1
ATOM 1174 N N . HIS A 1 147 ? -1.513 -5.488 -4.054 1.00 95.31 147 HIS A N 1
ATOM 1175 C CA . HIS A 1 147 ? -1.672 -4.092 -4.483 1.00 95.31 147 HIS A CA 1
ATOM 1176 C C . HIS A 1 147 ? -2.454 -3.953 -5.787 1.00 95.31 147 HIS A C 1
ATOM 1178 O O . HIS A 1 147 ? -3.276 -3.047 -5.925 1.00 95.31 147 HIS A O 1
ATOM 1184 N N . LEU A 1 148 ? -2.216 -4.846 -6.750 1.00 96.81 148 LEU A N 1
ATOM 1185 C CA . LEU A 1 148 ? -2.953 -4.834 -8.005 1.00 96.81 148 LEU A CA 1
ATOM 1186 C C . LEU A 1 148 ? -4.439 -5.124 -7.770 1.00 96.81 148 LEU A C 1
ATOM 1188 O O . LEU A 1 148 ? -5.275 -4.350 -8.232 1.00 96.81 148 LEU A O 1
ATOM 1192 N N . TYR A 1 149 ? -4.768 -6.165 -7.004 1.00 98.00 149 TYR A N 1
ATOM 1193 C CA . TYR A 1 149 ? -6.147 -6.475 -6.631 1.00 98.00 149 TYR A CA 1
ATOM 1194 C C . TYR A 1 149 ? -6.812 -5.308 -5.894 1.00 98.00 149 TYR A C 1
ATOM 1196 O O . TYR A 1 149 ? -7.901 -4.884 -6.279 1.00 98.00 149 TYR A O 1
ATOM 1204 N N . ALA A 1 150 ? -6.126 -4.704 -4.922 1.00 96.94 150 ALA A N 1
ATOM 1205 C CA . ALA A 1 150 ? -6.628 -3.533 -4.211 1.00 96.94 150 ALA A CA 1
ATOM 1206 C C . ALA A 1 150 ? -6.919 -2.356 -5.153 1.00 96.94 150 ALA A C 1
ATOM 1208 O O . ALA A 1 150 ? -7.946 -1.700 -5.019 1.00 96.94 150 ALA A O 1
ATOM 1209 N N . SER A 1 151 ? -6.065 -2.116 -6.154 1.00 95.44 151 SER A N 1
ATOM 1210 C CA . SER A 1 151 ? -6.296 -1.061 -7.151 1.00 95.44 151 SER A CA 1
ATOM 1211 C C . SER A 1 151 ? -7.475 -1.346 -8.092 1.00 95.44 151 SER A C 1
ATOM 1213 O O . SER A 1 151 ? -8.057 -0.420 -8.658 1.00 95.44 151 SER A O 1
ATOM 1215 N N . MET A 1 152 ? -7.824 -2.622 -8.276 1.00 96.19 152 MET A N 1
ATOM 1216 C CA . MET A 1 152 ? -8.961 -3.050 -9.092 1.00 96.19 152 MET A CA 1
ATOM 1217 C C . MET A 1 152 ? -10.284 -2.981 -8.316 1.00 96.19 152 MET A C 1
ATOM 1219 O O . MET A 1 152 ? -11.332 -2.765 -8.934 1.00 96.19 152 MET A O 1
ATOM 1223 N N . ALA A 1 153 ? -10.241 -3.095 -6.984 1.00 95.00 153 ALA A N 1
ATOM 1224 C CA . ALA A 1 153 ? -11.379 -2.864 -6.102 1.00 95.00 153 ALA A CA 1
ATOM 1225 C C . ALA A 1 153 ? -11.768 -1.371 -6.119 1.00 95.00 153 ALA A C 1
ATOM 1227 O O . ALA A 1 153 ? -11.134 -0.524 -5.498 1.00 95.00 153 ALA A O 1
ATOM 1228 N N . GLY A 1 154 ? -12.804 -1.029 -6.886 1.00 89.81 154 GLY A N 1
ATOM 1229 C CA . GLY A 1 154 ? -13.302 0.343 -7.056 1.00 89.81 154 GLY A CA 1
ATOM 1230 C C . GLY A 1 154 ? -13.657 0.709 -8.497 1.00 89.81 154 GLY A C 1
ATOM 1231 O O . GLY A 1 154 ? -14.259 1.753 -8.732 1.00 89.81 154 GLY A O 1
ATOM 1232 N N . SER A 1 155 ? -13.318 -0.149 -9.463 1.00 88.75 155 SER A N 1
ATOM 1233 C CA . SER A 1 155 ? -13.632 0.071 -10.884 1.00 88.75 155 SER A CA 1
ATOM 1234 C C . SER A 1 155 ? -14.731 -0.852 -11.428 1.00 88.75 155 SER A C 1
ATOM 1236 O O . SER A 1 155 ? -15.141 -0.682 -12.576 1.00 88.75 155 SER A O 1
ATOM 1238 N N . GLY A 1 156 ? -15.185 -1.834 -10.641 1.00 92.31 156 GLY A N 1
ATOM 1239 C CA . GLY A 1 156 ? -16.161 -2.848 -11.050 1.00 92.31 156 GLY A CA 1
ATOM 1240 C C . GLY A 1 156 ? -17.481 -2.794 -10.282 1.00 92.31 156 GLY A C 1
ATOM 1241 O O . GLY A 1 156 ? -17.765 -1.857 -9.529 1.00 92.31 156 GLY A O 1
ATOM 1242 N N . SER A 1 157 ? -18.293 -3.831 -10.477 1.00 96.81 157 SER A N 1
ATOM 1243 C CA . SER A 1 157 ? -19.497 -4.082 -9.679 1.00 96.81 157 SER A CA 1
ATOM 1244 C C . SER A 1 157 ? -19.160 -4.335 -8.203 1.00 96.81 157 SER A C 1
ATOM 1246 O O . SER A 1 157 ? -18.021 -4.641 -7.858 1.00 96.81 157 SER A O 1
ATOM 1248 N N . ALA A 1 158 ? -20.156 -4.242 -7.314 1.00 96.31 158 ALA A N 1
ATOM 1249 C CA . ALA A 1 158 ? -19.955 -4.513 -5.887 1.00 96.31 158 ALA A CA 1
ATOM 1250 C C . ALA A 1 158 ? -19.355 -5.910 -5.635 1.00 96.31 158 ALA A C 1
ATOM 1252 O O . ALA A 1 158 ? -18.377 -6.016 -4.905 1.00 96.31 158 ALA A O 1
ATOM 1253 N N . ALA A 1 159 ? -19.869 -6.942 -6.315 1.00 97.31 159 ALA A N 1
ATOM 1254 C CA . ALA A 1 159 ? -19.371 -8.314 -6.199 1.00 97.31 159 ALA A CA 1
ATOM 1255 C C . ALA A 1 159 ? -17.934 -8.476 -6.727 1.00 97.31 159 ALA A C 1
ATOM 1257 O O . ALA A 1 159 ? -17.133 -9.187 -6.130 1.00 97.31 159 ALA A O 1
ATOM 1258 N N . GLU A 1 160 ? -17.581 -7.801 -7.828 1.00 97.25 160 GLU A N 1
ATOM 1259 C CA . GLU A 1 160 ? -16.197 -7.804 -8.325 1.00 97.25 160 GLU A CA 1
ATOM 1260 C C . GLU A 1 160 ? -15.250 -7.086 -7.359 1.00 97.25 160 GLU A C 1
ATOM 1262 O O . GLU A 1 160 ? -14.147 -7.565 -7.115 1.00 97.25 160 GLU A O 1
ATOM 1267 N N . ASN A 1 161 ? -15.669 -5.952 -6.792 1.00 97.25 161 ASN A N 1
ATOM 1268 C CA . ASN A 1 161 ? -14.841 -5.203 -5.852 1.00 97.25 161 ASN A CA 1
ATOM 1269 C C . ASN A 1 161 ? -14.632 -5.976 -4.542 1.00 97.25 161 ASN A C 1
ATOM 1271 O O . ASN A 1 161 ? -13.515 -5.994 -4.035 1.00 97.25 161 ASN A O 1
ATOM 1275 N N . GLU A 1 162 ? -15.667 -6.652 -4.037 1.00 97.81 162 GLU A N 1
ATOM 1276 C CA . GLU A 1 162 ? -15.571 -7.556 -2.886 1.00 97.81 162 GLU A CA 1
ATOM 1277 C C . GLU A 1 162 ? -14.608 -8.716 -3.174 1.00 97.81 162 GLU A C 1
ATOM 1279 O O . GLU A 1 162 ? -13.695 -8.970 -2.389 1.00 97.81 162 GLU A O 1
ATOM 1284 N N . PHE A 1 163 ? -14.734 -9.361 -4.340 1.00 97.81 163 PHE A N 1
ATOM 1285 C CA . PHE A 1 163 ? -13.805 -10.406 -4.772 1.00 97.81 163 PHE A CA 1
ATOM 1286 C C . PHE A 1 163 ? -12.356 -9.902 -4.807 1.00 97.81 163 PHE A C 1
ATOM 1288 O O . PHE A 1 163 ? -11.456 -10.555 -4.279 1.00 97.81 163 PHE A O 1
ATOM 1295 N N . PHE A 1 164 ? -12.109 -8.727 -5.391 1.00 98.12 164 PHE A N 1
ATOM 1296 C CA . PHE A 1 164 ? -10.765 -8.155 -5.436 1.00 98.12 164 PHE A CA 1
ATOM 1297 C C . PHE A 1 164 ? -10.244 -7.754 -4.054 1.00 98.12 164 PHE A C 1
ATOM 1299 O O . PHE A 1 164 ? -9.066 -7.969 -3.783 1.00 98.12 164 PHE A O 1
ATOM 1306 N N . ALA A 1 165 ? -11.088 -7.238 -3.159 1.00 98.25 165 ALA A N 1
ATOM 1307 C CA . ALA A 1 165 ? -10.702 -6.954 -1.778 1.00 98.25 165 ALA A CA 1
ATOM 1308 C C . ALA A 1 165 ? -10.270 -8.233 -1.040 1.00 98.25 165 ALA A C 1
ATOM 1310 O O . ALA A 1 165 ? -9.198 -8.257 -0.431 1.00 98.25 165 ALA A O 1
ATOM 1311 N N . HIS A 1 166 ? -11.043 -9.315 -1.175 1.00 98.25 166 HIS A N 1
ATOM 1312 C CA . HIS A 1 166 ? -10.697 -10.626 -0.624 1.00 98.25 166 HIS A CA 1
ATOM 1313 C C . HIS A 1 166 ? -9.357 -11.131 -1.178 1.00 98.25 166 HIS A 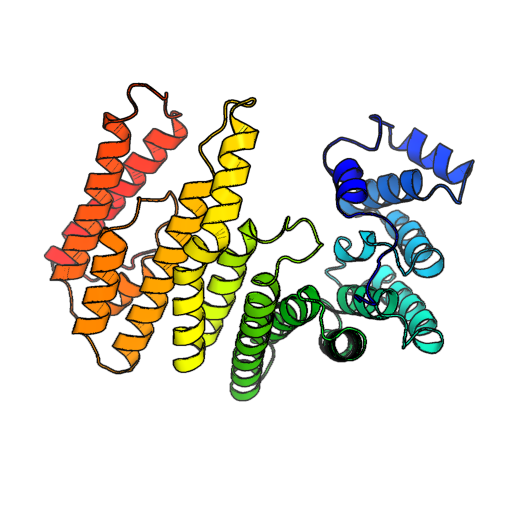C 1
ATOM 1315 O O . HIS A 1 166 ? -8.438 -11.455 -0.423 1.00 98.25 166 HIS A O 1
ATOM 1321 N N . MET A 1 167 ? -9.189 -11.120 -2.504 1.00 98.31 167 MET A N 1
ATOM 1322 C CA . MET A 1 167 ? -7.940 -11.546 -3.143 1.00 98.31 167 MET A CA 1
ATOM 1323 C C . MET A 1 167 ? -6.745 -10.681 -2.721 1.00 98.31 167 MET A C 1
ATOM 1325 O O . MET A 1 167 ? -5.645 -11.205 -2.533 1.00 98.31 167 MET A O 1
ATOM 1329 N N . ALA A 1 168 ? -6.947 -9.377 -2.514 1.00 98.06 168 ALA A N 1
ATOM 1330 C CA . ALA A 1 168 ? -5.906 -8.485 -2.023 1.00 98.06 168 ALA A CA 1
ATOM 1331 C C . ALA A 1 168 ? -5.430 -8.877 -0.617 1.00 98.06 168 ALA A C 1
ATOM 1333 O O . ALA A 1 168 ? -4.221 -8.917 -0.369 1.00 98.06 168 ALA A O 1
ATOM 1334 N N . ALA A 1 169 ? -6.352 -9.218 0.286 1.00 97.81 169 ALA A N 1
ATOM 1335 C CA . ALA A 1 169 ? -6.022 -9.699 1.624 1.00 97.81 169 ALA A CA 1
ATOM 1336 C C . ALA A 1 169 ? -5.296 -11.043 1.596 1.00 97.81 169 ALA A C 1
ATOM 1338 O O . ALA A 1 169 ? -4.225 -11.167 2.190 1.00 97.81 169 ALA A O 1
ATOM 1339 N N . GLN A 1 170 ? -5.817 -12.019 0.849 1.00 97.81 170 GLN A N 1
ATOM 1340 C CA . GLN A 1 170 ? -5.213 -13.349 0.723 1.00 97.81 170 GLN A CA 1
ATOM 1341 C C . GLN A 1 170 ? -3.762 -13.270 0.235 1.00 97.81 170 GLN A C 1
ATOM 1343 O O . GLN A 1 170 ? -2.858 -13.853 0.837 1.00 97.81 170 GLN A O 1
ATOM 1348 N N . GLN A 1 171 ? -3.505 -12.480 -0.809 1.00 96.75 171 GLN A N 1
ATOM 1349 C CA . GLN A 1 171 ? -2.152 -12.300 -1.331 1.00 96.75 171 GLN A CA 1
ATOM 1350 C C . GLN A 1 171 ? -1.243 -11.551 -0.344 1.00 96.75 171 GLN A C 1
ATOM 1352 O O . GLN A 1 171 ? -0.081 -11.919 -0.181 1.00 96.75 171 GLN A O 1
ATOM 1357 N N . MET A 1 172 ? -1.756 -10.558 0.387 1.00 95.00 172 MET A N 1
ATOM 1358 C CA . MET A 1 172 ? -0.967 -9.862 1.408 1.00 95.00 172 MET A CA 1
ATOM 1359 C C . MET A 1 172 ? -0.569 -10.793 2.562 1.00 95.00 172 MET A C 1
ATOM 1361 O O . MET A 1 172 ? 0.578 -10.768 3.004 1.00 95.00 172 MET A O 1
ATOM 1365 N N . MET A 1 173 ? -1.477 -11.661 3.015 1.00 93.44 173 MET A N 1
ATOM 1366 C CA . MET A 1 173 ? -1.180 -12.657 4.049 1.00 93.44 173 MET A CA 1
ATOM 1367 C C . MET A 1 173 ? -0.100 -13.644 3.589 1.00 93.44 173 MET A C 1
ATOM 1369 O O . MET A 1 173 ? 0.853 -13.896 4.325 1.00 93.44 173 MET A O 1
ATOM 1373 N N . ILE A 1 174 ? -0.182 -14.135 2.346 1.00 92.44 174 ILE A N 1
ATOM 1374 C CA . ILE A 1 174 ? 0.866 -14.985 1.757 1.00 92.44 174 ILE A CA 1
ATOM 1375 C C . ILE A 1 174 ? 2.213 -14.252 1.739 1.00 92.44 174 ILE A C 1
ATOM 1377 O O . ILE A 1 174 ? 3.237 -14.849 2.074 1.00 92.44 174 ILE A O 1
ATOM 1381 N N . ALA A 1 175 ? 2.226 -12.968 1.369 1.00 90.56 175 ALA A N 1
ATOM 1382 C CA . ALA A 1 175 ? 3.444 -12.166 1.384 1.00 90.56 175 ALA A CA 1
ATOM 1383 C C . ALA A 1 175 ? 4.046 -12.097 2.797 1.00 90.56 175 ALA A C 1
ATOM 1385 O O . ALA A 1 175 ? 5.225 -12.405 2.961 1.00 90.56 175 ALA A O 1
ATOM 1386 N N . VAL A 1 176 ? 3.241 -11.785 3.824 1.00 87.06 176 VAL A N 1
ATOM 1387 C CA . VAL A 1 176 ? 3.694 -11.738 5.231 1.00 87.06 176 VAL A CA 1
ATOM 1388 C C . VAL A 1 176 ? 4.335 -13.044 5.669 1.00 87.06 176 VAL A C 1
ATOM 1390 O O . VAL A 1 176 ? 5.430 -13.027 6.227 1.00 87.06 176 VAL A O 1
ATOM 1393 N N . GLU A 1 177 ? 3.667 -14.174 5.430 1.00 86.38 177 GLU A N 1
ATOM 1394 C CA . GLU A 1 177 ? 4.187 -15.479 5.844 1.00 86.38 177 GLU A CA 1
ATOM 1395 C C . GLU A 1 177 ? 5.538 -15.780 5.188 1.00 86.38 177 GLU A C 1
ATOM 1397 O O . GLU A 1 177 ? 6.429 -16.335 5.831 1.00 86.38 177 GLU A O 1
ATOM 1402 N N . ARG A 1 178 ? 5.740 -15.345 3.939 1.00 85.81 178 ARG A N 1
ATOM 1403 C CA . ARG A 1 178 ? 7.027 -15.499 3.251 1.00 85.81 178 ARG A CA 1
ATOM 1404 C C . ARG A 1 178 ? 8.111 -14.577 3.814 1.00 85.81 178 ARG A C 1
ATOM 1406 O O . ARG A 1 178 ? 9.240 -15.031 3.963 1.00 85.81 178 ARG A O 1
ATOM 1413 N N . TYR A 1 179 ? 7.779 -13.346 4.217 1.00 78.75 179 TYR A N 1
ATOM 1414 C CA . TYR A 1 179 ? 8.737 -12.430 4.863 1.00 78.75 179 TYR A CA 1
ATOM 1415 C C . TYR A 1 179 ? 9.211 -12.892 6.251 1.00 78.75 179 TYR A C 1
ATOM 1417 O O . TYR A 1 179 ? 10.246 -12.411 6.722 1.00 78.75 179 TYR A O 1
ATOM 1425 N N . LYS A 1 180 ? 8.480 -13.795 6.926 1.00 73.31 180 LYS A N 1
ATOM 1426 C CA . LYS A 1 180 ? 8.910 -14.374 8.215 1.00 73.31 180 LYS A CA 1
ATOM 1427 C C . LYS A 1 180 ? 10.114 -15.299 8.070 1.00 73.31 180 LYS A C 1
ATOM 1429 O O . LYS A 1 180 ? 10.871 -15.473 9.023 1.00 73.31 180 LYS A O 1
ATOM 1434 N N . VAL A 1 181 ? 10.295 -15.907 6.900 1.00 67.69 181 VAL A N 1
ATOM 1435 C CA . VAL A 1 181 ? 11.515 -16.654 6.600 1.00 67.69 181 VAL A CA 1
ATOM 1436 C C . VAL A 1 181 ? 12.617 -15.619 6.360 1.00 67.69 181 VAL A C 1
ATOM 1438 O O . VAL A 1 181 ? 12.348 -14.645 5.660 1.00 67.69 181 VAL A O 1
ATOM 1441 N N . PRO A 1 182 ? 13.833 -15.768 6.923 1.00 59.72 182 PRO A N 1
ATOM 1442 C CA . PRO A 1 182 ? 14.945 -14.867 6.637 1.00 59.72 182 PRO A CA 1
ATOM 1443 C C . PRO A 1 182 ? 15.226 -14.845 5.129 1.00 59.72 182 PRO A C 1
ATOM 1445 O O . PRO A 1 182 ? 15.951 -15.693 4.611 1.00 59.72 182 PRO A O 1
ATOM 1448 N N . SER A 1 183 ? 14.588 -13.926 4.403 1.00 55.50 183 SER A N 1
ATOM 1449 C CA . SER A 1 183 ? 14.800 -13.790 2.974 1.00 55.50 183 SER A CA 1
ATOM 1450 C C . SER A 1 183 ? 16.130 -13.091 2.733 1.00 55.50 183 SER A C 1
ATOM 1452 O O . SER A 1 183 ? 16.616 -12.297 3.541 1.00 55.50 183 SER A O 1
ATOM 1454 N N . THR A 1 184 ? 16.762 -13.455 1.623 1.00 51.09 184 THR A N 1
ATOM 1455 C CA . THR A 1 184 ? 18.067 -12.939 1.203 1.00 51.09 184 THR A CA 1
ATOM 1456 C C . THR A 1 184 ? 17.988 -11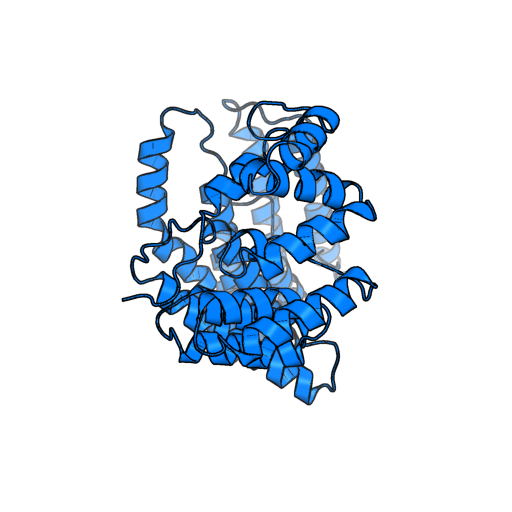.533 0.609 1.00 51.09 184 THR A C 1
ATOM 1458 O O . THR A 1 184 ? 19.023 -10.967 0.268 1.00 51.09 184 THR A O 1
ATOM 1461 N N . LEU A 1 185 ? 16.784 -10.980 0.432 1.00 53.31 185 LEU A N 1
ATOM 1462 C CA . LEU A 1 185 ? 16.604 -9.598 0.007 1.00 53.31 185 LEU A CA 1
ATOM 1463 C C . LEU A 1 185 ? 16.659 -8.703 1.246 1.00 53.31 185 LEU A C 1
ATOM 1465 O O . LEU A 1 185 ? 15.747 -8.727 2.073 1.00 53.31 185 LEU A O 1
ATOM 1469 N N . ASP A 1 186 ? 17.727 -7.910 1.358 1.00 52.94 186 ASP A N 1
ATOM 1470 C CA . ASP A 1 186 ? 17.851 -6.823 2.330 1.00 52.94 186 ASP A CA 1
ATOM 1471 C C . ASP A 1 186 ? 16.556 -6.003 2.338 1.00 52.94 186 ASP A C 1
ATOM 1473 O O . ASP A 1 186 ? 16.217 -5.288 1.393 1.00 52.94 186 ASP A O 1
ATOM 1477 N N . SER A 1 187 ? 15.768 -6.200 3.392 1.00 52.28 187 SER A N 1
ATOM 1478 C CA . SER A 1 187 ? 14.359 -5.842 3.426 1.00 52.28 187 SER A CA 1
ATOM 1479 C C . SER A 1 187 ? 14.166 -4.334 3.648 1.00 52.28 187 SER A C 1
ATOM 1481 O O . SER A 1 187 ? 13.748 -3.871 4.715 1.00 52.28 187 SER A O 1
ATOM 1483 N N . TYR A 1 188 ? 14.398 -3.555 2.596 1.00 54.06 188 TYR A N 1
ATOM 1484 C CA . TYR A 1 188 ? 14.044 -2.137 2.526 1.00 54.06 188 TYR A CA 1
ATOM 1485 C C . TYR A 1 188 ? 12.536 -1.880 2.710 1.00 54.06 188 TYR A C 1
ATOM 1487 O O . TYR A 1 188 ? 12.138 -0.758 3.022 1.00 54.06 188 TYR A O 1
ATOM 1495 N N . LEU A 1 189 ? 11.689 -2.901 2.533 1.00 58.31 189 LEU A N 1
ATOM 1496 C CA . LEU A 1 189 ? 10.233 -2.750 2.445 1.00 58.31 189 LEU A CA 1
ATOM 1497 C C . LEU A 1 189 ? 9.467 -3.055 3.739 1.00 58.31 189 LEU A C 1
ATOM 1499 O O . LEU A 1 189 ? 8.347 -2.574 3.898 1.00 58.31 189 LEU A O 1
ATOM 1503 N N . LEU A 1 190 ? 10.079 -3.745 4.705 1.00 65.88 190 LEU A N 1
ATOM 1504 C CA . LEU A 1 190 ? 9.481 -4.013 6.021 1.00 65.88 190 LEU A CA 1
ATOM 1505 C C . LEU A 1 190 ? 8.892 -2.776 6.729 1.00 65.88 190 LEU A C 1
ATOM 1507 O O . LEU A 1 190 ? 7.785 -2.868 7.258 1.00 65.88 190 LEU A O 1
ATOM 1511 N N . PRO A 1 191 ? 9.552 -1.598 6.738 1.00 66.75 191 PRO A N 1
ATOM 1512 C CA . PRO A 1 191 ? 8.981 -0.419 7.389 1.00 66.75 191 PRO A CA 1
ATOM 1513 C C . PRO A 1 191 ? 7.664 0.048 6.752 1.00 66.75 191 PRO A C 1
ATOM 1515 O O . PRO A 1 191 ? 6.811 0.608 7.440 1.00 66.75 191 PRO A O 1
ATOM 1518 N N . TYR A 1 192 ? 7.491 -0.185 5.448 1.00 73.31 192 TYR A N 1
ATOM 1519 C CA . TYR A 1 192 ? 6.297 0.199 4.691 1.00 73.31 192 TYR A CA 1
ATOM 1520 C C . TYR A 1 192 ? 5.178 -0.832 4.797 1.00 73.31 192 TYR A C 1
ATOM 1522 O O . TYR A 1 192 ? 4.013 -0.493 4.598 1.00 73.31 192 TYR A O 1
ATOM 1530 N N . PHE A 1 193 ? 5.524 -2.058 5.184 1.00 81.44 193 PHE A N 1
ATOM 1531 C CA . PHE A 1 193 ? 4.615 -3.190 5.239 1.00 81.44 193 PHE A CA 1
ATOM 1532 C C . PHE A 1 193 ? 3.390 -2.927 6.126 1.00 81.44 193 PHE A C 1
ATOM 1534 O O . PHE A 1 193 ? 2.268 -3.252 5.756 1.00 81.44 193 PHE A O 1
ATOM 1541 N N . SER A 1 194 ? 3.583 -2.231 7.248 1.00 82.88 194 SER A N 1
ATOM 1542 C CA . SER A 1 194 ? 2.494 -1.792 8.131 1.00 82.88 194 SER A CA 1
ATOM 1543 C C . SER A 1 194 ? 1.444 -0.922 7.435 1.00 82.88 194 SER A C 1
ATOM 1545 O O . SER A 1 194 ? 0.247 -1.111 7.634 1.00 82.88 194 SER A O 1
ATOM 1547 N N . SER A 1 195 ? 1.888 0.017 6.597 1.00 86.75 195 SER A N 1
ATOM 1548 C CA . SER A 1 195 ? 0.996 0.922 5.878 1.00 86.75 195 SER A CA 1
ATOM 1549 C C . SER A 1 195 ? 0.285 0.225 4.726 1.00 86.75 195 SER A C 1
ATOM 1551 O O . SER A 1 195 ? -0.828 0.618 4.390 1.00 86.75 195 SER A O 1
ATOM 1553 N N . GLU A 1 196 ? 0.929 -0.761 4.102 1.00 91.25 196 GLU A N 1
ATOM 1554 C CA . GLU A 1 196 ? 0.310 -1.584 3.065 1.00 91.25 196 GLU A CA 1
ATOM 1555 C C . GLU A 1 196 ? -0.755 -2.493 3.693 1.00 91.25 196 GLU A C 1
ATOM 1557 O O . GLU A 1 196 ? -1.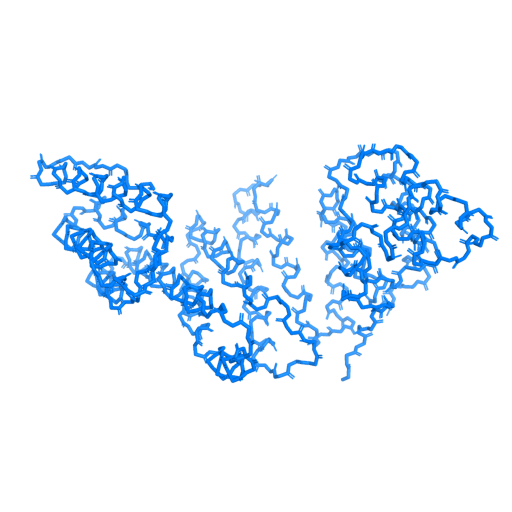908 -2.451 3.274 1.00 91.25 196 GLU A O 1
ATOM 1562 N N . LEU A 1 197 ? -0.415 -3.215 4.769 1.00 91.75 197 LEU A N 1
ATOM 1563 C CA . LEU A 1 197 ? -1.356 -4.038 5.534 1.00 91.75 197 LEU A CA 1
ATOM 1564 C C . LEU A 1 197 ? -2.578 -3.247 5.993 1.00 91.75 197 LEU A C 1
ATOM 1566 O O . LEU A 1 197 ? -3.697 -3.716 5.818 1.00 91.75 197 LEU A O 1
ATOM 1570 N N . SER A 1 198 ? -2.381 -2.047 6.546 1.00 90.44 198 SER A N 1
ATOM 1571 C CA . SER A 1 198 ? -3.498 -1.229 7.017 1.00 90.44 198 SER A CA 1
ATOM 1572 C C . SER A 1 198 ? -4.420 -0.796 5.878 1.00 90.44 198 SER A C 1
ATOM 1574 O O . SER A 1 198 ? -5.630 -0.787 6.051 1.00 90.44 198 SER A O 1
ATOM 1576 N N . GLN A 1 199 ? -3.875 -0.463 4.702 1.00 94.12 199 GLN A N 1
ATOM 1577 C CA . GLN A 1 199 ? -4.691 -0.115 3.533 1.00 94.12 199 GLN A CA 1
ATOM 1578 C C . GLN A 1 199 ? -5.540 -1.300 3.067 1.00 94.12 199 GLN A C 1
ATOM 1580 O O . GLN A 1 199 ? -6.720 -1.124 2.773 1.00 94.12 199 GLN A O 1
ATOM 1585 N N . ILE A 1 200 ? -4.962 -2.505 3.039 1.00 97.00 200 ILE A N 1
ATOM 1586 C CA . ILE A 1 200 ? -5.708 -3.718 2.688 1.00 97.00 200 ILE A CA 1
ATOM 1587 C C . ILE A 1 200 ? -6.746 -4.056 3.765 1.00 97.00 200 ILE A C 1
ATOM 1589 O O . ILE A 1 200 ? -7.865 -4.424 3.423 1.00 97.00 200 ILE A O 1
ATOM 1593 N N . ALA A 1 201 ? -6.416 -3.874 5.048 1.00 95.38 201 ALA A N 1
ATOM 1594 C CA . ALA A 1 201 ? -7.346 -4.075 6.158 1.00 95.38 201 ALA A CA 1
ATOM 1595 C C . ALA A 1 201 ? -8.558 -3.133 6.056 1.00 95.38 201 ALA A C 1
ATOM 1597 O O . ALA A 1 201 ? -9.699 -3.576 6.156 1.00 95.38 201 ALA A O 1
ATOM 1598 N N . GLU A 1 202 ? -8.338 -1.848 5.776 1.00 95.00 202 GLU A N 1
ATOM 1599 C CA . GLU A 1 202 ? -9.439 -0.901 5.562 1.00 95.00 202 GLU A CA 1
ATOM 1600 C C . GLU A 1 202 ? -10.290 -1.264 4.342 1.00 95.00 202 GLU A C 1
ATOM 1602 O O . GLU A 1 202 ? -11.520 -1.196 4.405 1.00 95.00 202 GLU A O 1
ATOM 1607 N N . LEU A 1 203 ? -9.653 -1.713 3.256 1.00 97.19 203 LEU A N 1
ATOM 1608 C CA . LEU A 1 203 ? -10.361 -2.174 2.066 1.00 97.19 203 LEU A CA 1
ATOM 1609 C C . LEU A 1 203 ? -11.291 -3.351 2.390 1.00 97.19 203 LEU A C 1
ATOM 1611 O O . LEU A 1 203 ? -12.462 -3.313 2.026 1.00 97.19 203 LEU A O 1
ATOM 1615 N N . VAL A 1 204 ? -10.820 -4.381 3.098 1.00 97.81 204 VAL A N 1
ATOM 1616 C CA . VAL A 1 204 ? -11.676 -5.532 3.443 1.00 97.81 204 VAL A CA 1
ATOM 1617 C C . VAL A 1 204 ? -12.788 -5.165 4.423 1.00 97.81 204 VAL A C 1
ATOM 1619 O O . VAL A 1 204 ? -13.908 -5.663 4.291 1.00 97.81 204 VAL A O 1
ATOM 1622 N N . MET A 1 205 ? -12.530 -4.234 5.348 1.00 96.31 205 MET A N 1
ATOM 1623 C CA . MET A 1 205 ? -13.557 -3.724 6.259 1.00 96.31 205 MET A CA 1
ATOM 1624 C C . MET A 1 205 ? -14.661 -2.962 5.517 1.00 96.31 205 MET A C 1
ATOM 1626 O O . MET A 1 205 ? -15.827 -3.081 5.890 1.00 96.31 205 MET A O 1
ATOM 1630 N N . GLN A 1 206 ? -14.330 -2.235 4.444 1.00 96.06 206 GLN A N 1
ATOM 1631 C CA . GLN A 1 206 ? -15.314 -1.556 3.590 1.00 96.06 206 GLN A CA 1
ATOM 1632 C C . GLN A 1 206 ? -16.300 -2.535 2.928 1.00 96.06 206 GLN A C 1
ATOM 1634 O O . GLN A 1 206 ? -17.453 -2.173 2.698 1.00 96.06 206 GLN A O 1
ATOM 1639 N N . PHE A 1 207 ? -15.864 -3.765 2.642 1.00 96.75 207 PHE A N 1
ATOM 1640 C CA . PHE A 1 207 ? -16.683 -4.819 2.033 1.00 96.75 207 PHE A CA 1
ATOM 1641 C C . PHE A 1 207 ? -17.203 -5.853 3.045 1.00 96.75 207 PHE A C 1
ATOM 1643 O O . PHE A 1 207 ? -17.713 -6.892 2.642 1.00 96.75 207 PHE A O 1
ATOM 1650 N N . HIS A 1 208 ? -17.110 -5.580 4.352 1.00 96.31 208 HIS A N 1
ATOM 1651 C CA . HIS A 1 208 ? -17.570 -6.479 5.423 1.00 96.31 208 HIS A CA 1
ATOM 1652 C C . HIS A 1 208 ? -16.947 -7.887 5.395 1.00 96.31 208 HIS A C 1
ATOM 1654 O O . HIS A 1 208 ? -17.539 -8.852 5.882 1.00 96.31 208 HIS A O 1
ATOM 1660 N N . LEU A 1 209 ? -15.721 -8.011 4.886 1.00 97.88 209 LEU A N 1
ATOM 1661 C CA . LEU A 1 209 ? -14.955 -9.258 4.885 1.00 97.88 209 LEU A CA 1
ATOM 1662 C C . LEU A 1 209 ? -14.278 -9.450 6.253 1.00 97.88 209 LEU A C 1
ATOM 1664 O O . LEU A 1 209 ? -13.066 -9.308 6.409 1.00 97.88 209 LEU A O 1
ATOM 1668 N N . LEU A 1 210 ? -15.097 -9.714 7.276 1.00 97.75 210 LEU A N 1
ATOM 1669 C CA . LEU A 1 210 ? -14.696 -9.647 8.688 1.00 97.75 210 LEU A CA 1
ATOM 1670 C C . LEU A 1 210 ? -13.563 -10.609 9.058 1.00 97.75 210 LEU A C 1
ATOM 1672 O O . LEU A 1 210 ? -12.709 -10.256 9.866 1.00 97.75 210 LEU A O 1
ATOM 1676 N N . GLU A 1 211 ? -13.533 -11.805 8.470 1.00 98.25 211 GLU A N 1
ATOM 1677 C CA . GLU A 1 211 ? -12.486 -12.792 8.758 1.00 98.25 211 GLU A CA 1
ATOM 1678 C C . GLU A 1 211 ? -11.133 -12.383 8.157 1.00 98.25 211 GLU A C 1
ATOM 1680 O O . GLU A 1 211 ? -10.103 -12.482 8.823 1.00 98.25 211 GLU A O 1
ATOM 1685 N N . ASP A 1 212 ? -11.120 -11.836 6.935 1.00 98.00 212 ASP A N 1
ATOM 1686 C CA . ASP A 1 212 ? -9.902 -11.256 6.357 1.00 98.00 212 ASP A CA 1
ATOM 1687 C C . ASP A 1 212 ? -9.431 -10.051 7.186 1.00 98.00 212 ASP A C 1
ATOM 1689 O O . ASP A 1 212 ? -8.240 -9.920 7.473 1.00 98.00 212 ASP A O 1
ATOM 1693 N N . GLY A 1 213 ? -10.369 -9.204 7.630 1.00 97.69 213 GLY A N 1
ATOM 1694 C CA . GLY A 1 213 ? -10.096 -8.088 8.537 1.00 97.69 213 GLY A CA 1
ATOM 1695 C C . GLY A 1 213 ? -9.458 -8.551 9.847 1.00 97.69 213 GLY A C 1
ATOM 1696 O O . GLY A 1 213 ? -8.429 -8.008 10.252 1.00 97.69 213 GLY A O 1
ATOM 1697 N N . ARG A 1 214 ? -10.003 -9.605 10.471 1.00 98.06 214 ARG A N 1
ATOM 1698 C CA . ARG A 1 214 ? -9.447 -10.210 11.689 1.00 98.06 214 ARG A CA 1
ATOM 1699 C C . ARG A 1 214 ? -8.015 -10.687 11.470 1.00 98.06 214 ARG A C 1
ATOM 1701 O O . ARG A 1 214 ? -7.118 -10.290 12.212 1.00 98.06 214 ARG A O 1
ATOM 1708 N N . ASN A 1 215 ? -7.786 -11.476 10.422 1.00 96.62 215 ASN A N 1
ATOM 1709 C CA . ASN A 1 215 ? -6.464 -12.017 10.118 1.00 96.62 215 ASN A CA 1
ATOM 1710 C C . ASN A 1 215 ? -5.428 -10.907 9.878 1.00 96.62 215 ASN A C 1
ATOM 1712 O O . ASN A 1 215 ? -4.322 -10.957 10.419 1.00 96.62 215 ASN A O 1
ATOM 1716 N N . LEU A 1 216 ? -5.783 -9.862 9.124 1.00 95.31 216 LEU A N 1
ATOM 1717 C CA . LEU A 1 216 ? -4.898 -8.716 8.894 1.00 95.31 216 LEU A CA 1
ATOM 1718 C C . LEU A 1 216 ? -4.640 -7.907 10.175 1.00 95.31 216 LEU A C 1
ATOM 1720 O O . LEU A 1 216 ? -3.506 -7.482 10.402 1.00 95.31 216 LEU A O 1
ATOM 1724 N N . GLY A 1 217 ? -5.653 -7.731 11.028 1.00 95.38 217 GLY A N 1
ATOM 1725 C CA . GLY A 1 217 ? -5.519 -7.082 12.334 1.00 95.38 217 GLY A CA 1
ATOM 1726 C C . GLY A 1 217 ? -4.541 -7.818 13.255 1.00 95.38 217 GLY A C 1
ATOM 1727 O O . GLY A 1 217 ? -3.642 -7.204 13.835 1.00 95.38 217 GLY A O 1
ATOM 1728 N N . GLU A 1 218 ? -4.631 -9.148 13.318 1.00 95.06 218 GLU A N 1
ATOM 1729 C CA . GLU A 1 218 ? -3.669 -9.963 14.064 1.00 95.06 218 GLU A CA 1
ATOM 1730 C C . GLU A 1 218 ? -2.245 -9.859 13.507 1.00 95.06 218 GLU A C 1
ATOM 1732 O O . GLU A 1 218 ? -1.280 -9.794 14.274 1.00 95.06 218 GLU A O 1
ATOM 1737 N N . LEU A 1 219 ? -2.090 -9.853 12.179 1.00 92.25 219 LEU A N 1
ATOM 1738 C CA . LEU A 1 219 ? -0.781 -9.702 11.543 1.00 92.25 219 LEU A CA 1
ATOM 1739 C C . LEU A 1 219 ? -0.167 -8.328 11.831 1.00 92.25 219 LEU A C 1
ATOM 1741 O O . LEU A 1 219 ? 1.036 -8.250 12.074 1.00 92.25 219 LEU A O 1
ATOM 1745 N N . LEU A 1 220 ? -0.974 -7.264 11.870 1.00 90.88 220 LEU A N 1
ATOM 1746 C CA . LEU A 1 220 ? -0.540 -5.915 12.248 1.00 90.88 220 LEU A CA 1
ATOM 1747 C C . LEU A 1 220 ? -0.014 -5.851 13.691 1.00 90.88 220 LEU A C 1
ATOM 1749 O O . LEU A 1 220 ? 1.029 -5.238 13.923 1.00 90.88 220 LEU A O 1
ATOM 1753 N N . ILE A 1 221 ? -0.670 -6.530 14.638 1.00 91.56 221 ILE A N 1
ATOM 1754 C CA . ILE A 1 221 ? -0.188 -6.651 16.027 1.00 91.56 221 ILE A CA 1
ATOM 1755 C C . ILE A 1 221 ? 1.115 -7.461 16.073 1.00 91.56 221 ILE A C 1
ATOM 1757 O O . ILE A 1 221 ? 2.122 -7.024 16.637 1.00 91.56 221 ILE A O 1
ATOM 1761 N N . LYS A 1 222 ? 1.144 -8.621 15.405 1.00 88.88 222 LYS A N 1
ATOM 1762 C CA . LYS A 1 222 ? 2.323 -9.505 15.355 1.00 88.88 222 LYS A CA 1
ATOM 1763 C C . LYS A 1 222 ? 3.511 -8.858 14.634 1.00 88.88 222 LYS A C 1
ATOM 1765 O O . LYS A 1 222 ? 4.651 -9.219 14.928 1.00 88.88 222 LYS A O 1
ATOM 1770 N N . HIS A 1 223 ? 3.287 -7.881 13.749 1.00 82.75 223 HIS A N 1
ATOM 1771 C CA . HIS A 1 223 ? 4.325 -7.211 12.957 1.00 82.75 223 HIS A CA 1
ATOM 1772 C C . HIS A 1 223 ? 5.465 -6.647 13.813 1.00 82.75 223 HIS A C 1
ATOM 1774 O O . HIS A 1 223 ? 6.622 -6.688 13.395 1.00 82.75 223 HIS A O 1
ATOM 1780 N N . ARG A 1 224 ? 5.176 -6.154 15.024 1.00 80.00 224 ARG A N 1
ATOM 1781 C CA . ARG A 1 224 ? 6.218 -5.696 15.950 1.00 80.00 224 ARG A CA 1
ATOM 1782 C C . ARG A 1 224 ? 7.125 -6.841 16.392 1.00 80.00 224 ARG A C 1
ATOM 1784 O O . ARG A 1 224 ? 8.336 -6.723 16.242 1.00 80.00 224 ARG A O 1
ATOM 1791 N N . SER A 1 225 ? 6.542 -7.939 16.876 1.00 79.25 225 SER A N 1
ATOM 1792 C CA . SER A 1 225 ? 7.298 -9.111 17.344 1.00 79.25 225 SER A CA 1
ATOM 1793 C C . SER A 1 225 ? 8.140 -9.741 16.229 1.00 79.25 225 SER A C 1
ATOM 1795 O O . SER A 1 225 ? 9.300 -10.068 16.443 1.00 79.25 225 SER A O 1
ATOM 1797 N N . ILE A 1 226 ? 7.601 -9.804 15.002 1.00 73.56 226 ILE A N 1
ATOM 1798 C CA . ILE A 1 226 ? 8.306 -10.325 13.817 1.00 73.56 226 ILE A CA 1
ATOM 1799 C C . ILE A 1 226 ? 9.571 -9.508 13.512 1.00 73.56 226 ILE A C 1
ATOM 1801 O O . ILE A 1 226 ? 10.544 -10.035 12.979 1.00 73.56 226 ILE A O 1
ATOM 1805 N N . ASN A 1 227 ? 9.572 -8.219 13.850 1.00 73.56 227 ASN A N 1
ATOM 1806 C CA . ASN A 1 227 ? 10.659 -7.301 13.531 1.00 73.56 227 ASN A CA 1
ATOM 1807 C C . ASN A 1 227 ? 11.523 -6.921 14.735 1.00 73.56 227 ASN A C 1
ATOM 1809 O O . ASN A 1 227 ? 12.443 -6.118 14.580 1.00 73.56 227 ASN A O 1
ATOM 1813 N N . GLU A 1 228 ? 11.253 -7.467 15.919 1.00 75.56 228 GLU A N 1
ATOM 1814 C CA . GLU A 1 228 ? 11.937 -7.083 17.153 1.00 75.56 228 GLU A CA 1
ATOM 1815 C C . GLU A 1 228 ? 13.432 -7.425 17.117 1.00 75.56 228 GLU A C 1
ATOM 1817 O O . GLU A 1 228 ? 14.268 -6.584 17.452 1.00 75.56 228 GLU A O 1
ATOM 1822 N N . ASP A 1 229 ? 13.791 -8.591 16.581 1.00 71.81 229 ASP A N 1
ATOM 1823 C CA . ASP A 1 229 ? 15.193 -8.988 16.409 1.00 71.81 229 ASP A CA 1
ATOM 1824 C C . ASP A 1 229 ? 15.932 -8.050 15.441 1.00 71.81 229 ASP A C 1
ATOM 1826 O O . ASP A 1 229 ? 17.008 -7.531 15.749 1.00 71.81 229 ASP A O 1
ATOM 1830 N N . ARG A 1 230 ? 15.296 -7.714 14.310 1.00 71.44 230 ARG A N 1
ATOM 1831 C CA . ARG A 1 230 ? 15.834 -6.774 13.308 1.00 71.44 230 ARG A CA 1
ATOM 1832 C C . ARG A 1 230 ? 15.959 -5.352 13.864 1.00 71.44 230 ARG A C 1
ATOM 1834 O O . ARG A 1 230 ? 16.908 -4.629 13.553 1.00 71.44 230 ARG A O 1
ATOM 1841 N N . LEU A 1 231 ? 15.015 -4.936 14.709 1.00 67.12 231 LEU A N 1
ATOM 1842 C CA . LEU A 1 231 ? 15.067 -3.669 15.437 1.00 67.12 231 LEU A CA 1
ATOM 1843 C C . LEU A 1 231 ? 16.263 -3.620 16.384 1.00 67.12 231 LEU A C 1
ATOM 1845 O O . LEU A 1 231 ? 16.950 -2.598 16.441 1.00 67.12 231 LEU A O 1
ATOM 1849 N N . ASN A 1 232 ? 16.516 -4.707 17.108 1.00 72.50 232 ASN A N 1
ATOM 1850 C CA . ASN A 1 232 ? 17.625 -4.802 18.048 1.00 72.50 232 ASN A CA 1
ATOM 1851 C C . ASN A 1 232 ? 18.978 -4.736 17.321 1.00 72.50 232 ASN A C 1
ATOM 1853 O O . ASN A 1 232 ? 19.852 -3.966 17.725 1.00 72.50 232 ASN A O 1
ATOM 1857 N N . GLU A 1 233 ? 19.122 -5.418 16.183 1.00 70.06 233 GLU A N 1
ATOM 1858 C CA . GLU A 1 233 ? 20.307 -5.315 15.318 1.00 70.06 233 GLU A CA 1
ATOM 1859 C C . GLU A 1 233 ? 20.513 -3.894 14.761 1.00 70.06 233 GLU A C 1
ATOM 1861 O O . GLU A 1 233 ? 21.620 -3.343 14.799 1.00 70.06 233 GLU A O 1
ATOM 1866 N N . ALA A 1 234 ? 19.442 -3.239 14.298 1.00 66.44 234 ALA A N 1
ATOM 1867 C CA . ALA A 1 234 ? 19.503 -1.863 13.804 1.00 66.44 234 ALA A CA 1
ATOM 1868 C C . ALA A 1 234 ? 19.842 -0.845 14.911 1.00 66.44 234 ALA A C 1
ATOM 1870 O O . ALA A 1 234 ? 20.521 0.154 14.657 1.00 66.44 234 ALA A O 1
ATOM 1871 N N . LYS A 1 235 ? 19.386 -1.081 16.148 1.00 69.88 235 LYS A N 1
ATOM 1872 C CA . LYS A 1 235 ? 19.740 -0.263 17.320 1.00 69.88 235 LYS A CA 1
ATOM 1873 C C . LYS A 1 235 ? 21.226 -0.404 17.660 1.00 69.88 235 LYS A C 1
ATOM 1875 O O . LYS A 1 235 ? 21.872 0.606 17.944 1.00 69.88 235 LYS A O 1
ATOM 1880 N N . LEU A 1 236 ? 21.787 -1.611 17.547 1.00 66.50 236 LEU A N 1
ATOM 1881 C CA . LEU A 1 236 ? 23.219 -1.856 17.750 1.00 66.50 236 LEU A CA 1
ATOM 1882 C C . LEU A 1 236 ? 24.083 -1.139 16.699 1.00 66.50 236 LEU A C 1
ATOM 1884 O O . LEU A 1 236 ? 25.097 -0.541 17.060 1.00 66.50 236 LEU A O 1
ATOM 1888 N N . SER A 1 237 ? 23.665 -1.106 15.428 1.00 61.94 237 SER A N 1
ATOM 1889 C CA . SER A 1 237 ? 24.425 -0.444 14.352 1.00 61.94 237 SER A CA 1
ATOM 1890 C C . SER A 1 237 ? 24.320 1.093 14.350 1.00 61.94 237 SER A C 1
ATOM 1892 O O . SER A 1 237 ? 25.277 1.781 13.982 1.00 61.94 237 SER A O 1
ATOM 1894 N N . LYS A 1 238 ? 23.196 1.666 14.810 1.00 55.59 238 LYS A N 1
ATOM 1895 C CA . LYS A 1 238 ? 22.931 3.124 14.807 1.00 55.59 238 LYS A CA 1
ATOM 1896 C C . LYS A 1 238 ? 23.505 3.916 15.983 1.00 55.59 238 LYS A C 1
ATOM 1898 O O . LYS A 1 238 ? 23.410 5.147 15.976 1.00 55.59 238 LYS A O 1
ATOM 1903 N N . THR A 1 239 ? 24.184 3.276 16.936 1.00 53.12 239 THR A N 1
ATOM 1904 C CA . THR A 1 239 ? 24.932 3.975 18.005 1.00 53.12 239 THR A CA 1
ATOM 1905 C C . THR A 1 239 ? 26.007 4.944 17.478 1.00 53.12 239 THR A C 1
ATOM 1907 O O . THR A 1 239 ? 26.503 5.772 18.237 1.00 53.12 239 THR A O 1
ATOM 1910 N N . ARG A 1 240 ? 26.319 4.935 16.171 1.00 52.19 240 ARG A N 1
ATOM 1911 C CA . ARG A 1 240 ? 27.250 5.879 15.527 1.00 52.19 240 ARG A CA 1
ATOM 1912 C C . ARG A 1 240 ? 26.636 7.147 14.909 1.00 52.19 240 ARG A C 1
ATOM 1914 O O . ARG A 1 240 ? 27.404 8.058 14.622 1.00 52.19 240 ARG A O 1
ATOM 1921 N N . SER A 1 241 ? 25.316 7.259 14.696 1.00 51.38 241 SER A N 1
ATOM 1922 C CA . SER A 1 241 ? 24.740 8.376 13.901 1.00 51.38 241 SER A CA 1
ATOM 1923 C C . SER A 1 241 ? 23.705 9.267 14.609 1.00 51.38 241 SER A C 1
ATOM 1925 O O . SER A 1 241 ? 23.099 10.120 13.961 1.00 51.38 241 SER A O 1
ATOM 1927 N N . GLY A 1 242 ? 23.477 9.102 15.916 1.00 53.09 242 GLY A N 1
ATOM 1928 C CA . GLY A 1 242 ? 22.764 10.079 16.762 1.00 53.09 242 GLY A CA 1
ATOM 1929 C C . GLY A 1 242 ? 21.279 10.357 16.455 1.00 53.09 242 GLY A C 1
ATOM 1930 O O . GLY A 1 242 ? 20.684 11.204 17.113 1.00 53.09 242 GLY A O 1
ATOM 1931 N N . LYS A 1 243 ? 20.648 9.669 15.492 1.00 53.03 243 LYS A N 1
ATOM 1932 C CA . LYS A 1 243 ? 19.206 9.785 15.189 1.00 53.03 243 LYS A CA 1
ATOM 1933 C C . LYS A 1 243 ? 18.481 8.483 15.537 1.00 53.03 243 LYS A C 1
ATOM 1935 O O . LYS A 1 243 ? 18.343 7.597 14.698 1.00 53.03 243 LYS A O 1
ATOM 1940 N N . THR A 1 244 ? 18.016 8.375 16.778 1.00 48.84 244 THR A N 1
ATOM 1941 C CA . THR A 1 244 ? 17.388 7.172 17.362 1.00 48.84 244 THR A CA 1
ATOM 1942 C C . THR A 1 244 ? 15.849 7.163 17.320 1.00 48.84 244 THR A C 1
ATOM 1944 O O . THR A 1 244 ? 15.233 6.279 17.898 1.00 48.84 244 THR A O 1
ATOM 1947 N N . GLY A 1 245 ? 15.193 8.111 16.638 1.00 53.06 245 GLY A N 1
ATOM 1948 C CA . GLY A 1 245 ? 13.775 8.409 16.903 1.00 53.06 245 GLY A CA 1
ATOM 1949 C C . GLY A 1 245 ? 12.685 7.802 16.005 1.00 53.06 245 GLY A C 1
ATOM 1950 O O . GLY A 1 245 ? 11.518 8.066 16.272 1.00 53.06 245 GLY A O 1
ATOM 1951 N N . THR A 1 246 ? 12.983 7.062 14.929 1.00 60.16 246 THR A N 1
ATOM 1952 C CA . THR A 1 246 ? 11.944 6.768 13.909 1.00 60.16 246 THR A CA 1
ATOM 1953 C C . THR A 1 246 ? 11.351 5.363 13.929 1.00 60.16 246 THR A C 1
ATOM 1955 O O . THR A 1 246 ? 10.220 5.204 13.482 1.00 60.16 246 THR A O 1
ATOM 1958 N N . SER A 1 247 ? 12.054 4.346 14.432 1.00 63.12 247 SER A N 1
ATOM 1959 C CA . SER A 1 247 ? 11.589 2.959 14.294 1.00 63.12 247 SER A CA 1
ATOM 1960 C C . SER A 1 247 ? 10.464 2.608 15.265 1.00 63.12 247 SER A C 1
ATOM 1962 O O . SER A 1 247 ? 9.440 2.089 14.835 1.00 63.12 247 SER A O 1
ATOM 1964 N N . ASP A 1 248 ? 10.605 2.948 16.549 1.00 69.38 248 ASP A N 1
ATOM 1965 C CA . ASP A 1 248 ? 9.652 2.527 17.589 1.00 69.38 248 ASP A CA 1
ATOM 1966 C C . ASP A 1 248 ? 8.244 3.116 17.356 1.00 69.38 248 ASP A C 1
ATOM 1968 O O . ASP A 1 248 ? 7.239 2.469 17.640 1.00 69.38 248 ASP A O 1
ATOM 1972 N N . GLY A 1 249 ? 8.155 4.299 16.736 1.00 73.94 249 GLY A N 1
ATOM 1973 C CA . GLY A 1 249 ? 6.877 4.916 16.374 1.00 73.94 249 GLY A CA 1
ATOM 1974 C C . GLY A 1 249 ? 6.132 4.232 15.220 1.00 73.94 249 GLY A C 1
ATOM 1975 O O . GLY A 1 249 ? 4.907 4.308 15.174 1.00 73.94 249 GLY A O 1
ATOM 1976 N N . ILE A 1 250 ? 6.836 3.564 14.296 1.00 72.88 250 ILE A N 1
ATOM 1977 C CA . ILE A 1 250 ? 6.207 2.864 13.158 1.00 72.88 250 ILE A CA 1
ATOM 1978 C C . ILE A 1 250 ? 5.508 1.587 13.643 1.00 72.88 250 ILE A C 1
ATOM 1980 O O . ILE A 1 250 ? 4.375 1.307 13.251 1.00 72.88 250 ILE A O 1
ATOM 1984 N N . TYR A 1 251 ? 6.147 0.837 14.543 1.00 80.00 251 TYR A N 1
ATOM 1985 C CA . TYR A 1 251 ? 5.574 -0.403 15.070 1.00 80.00 251 TYR A CA 1
ATOM 1986 C C . TYR A 1 251 ? 4.419 -0.147 16.035 1.00 80.00 251 TYR A C 1
ATOM 1988 O O . TYR A 1 251 ? 3.399 -0.818 15.920 1.00 80.00 251 TYR A O 1
ATOM 1996 N N . ALA A 1 252 ? 4.521 0.872 16.896 1.00 84.56 252 ALA A N 1
ATOM 1997 C CA . ALA A 1 252 ? 3.408 1.273 17.759 1.00 84.56 252 ALA A CA 1
ATOM 1998 C C . ALA A 1 252 ? 2.162 1.667 16.944 1.00 84.56 252 ALA A C 1
ATOM 2000 O O . ALA A 1 252 ? 1.045 1.328 17.318 1.00 84.56 252 ALA A O 1
ATOM 2001 N N . LEU A 1 253 ? 2.346 2.330 15.794 1.00 86.19 253 LEU A N 1
ATOM 2002 C CA . LEU A 1 253 ? 1.240 2.626 14.883 1.00 86.19 253 LEU A CA 1
ATOM 2003 C C . LEU A 1 253 ? 0.643 1.354 14.264 1.00 86.19 253 LEU A C 1
ATOM 2005 O O . LEU A 1 253 ? -0.571 1.263 14.140 1.00 86.19 253 LEU A O 1
ATOM 2009 N N . SER A 1 254 ? 1.482 0.388 13.884 1.00 88.00 254 SER A N 1
ATOM 2010 C CA . SER A 1 254 ? 1.022 -0.888 13.313 1.00 88.00 254 SER A CA 1
ATOM 2011 C C . SER A 1 254 ? 0.141 -1.643 14.309 1.00 88.00 254 SER A C 1
ATOM 2013 O O . SER A 1 254 ? -0.960 -2.057 13.971 1.00 88.00 254 SER A O 1
ATOM 2015 N N . GLU A 1 255 ? 0.609 -1.753 15.551 1.00 91.25 255 GLU A N 1
ATOM 2016 C CA . GLU A 1 255 ? -0.085 -2.422 16.653 1.00 91.25 255 GLU A CA 1
ATOM 2017 C C . GLU A 1 255 ? -1.408 -1.713 16.988 1.00 91.25 255 GLU A C 1
ATOM 2019 O O . GLU A 1 255 ? -2.454 -2.350 17.086 1.00 91.25 255 GLU A O 1
ATOM 2024 N N . CYS A 1 256 ? -1.387 -0.377 17.034 1.00 92.19 256 CYS A N 1
ATOM 2025 C CA . CYS A 1 256 ? -2.572 0.460 17.221 1.00 92.19 256 CYS A CA 1
ATOM 2026 C C . CYS A 1 256 ? -3.633 0.233 16.128 1.00 92.19 256 CYS A C 1
ATOM 2028 O O . CYS A 1 256 ? -4.807 0.045 16.442 1.00 92.19 256 CYS A O 1
ATOM 2030 N N . LEU A 1 257 ? -3.219 0.193 14.856 1.00 92.38 257 LEU A N 1
ATOM 2031 C CA . LEU A 1 257 ? -4.109 -0.099 13.728 1.00 92.38 257 LEU A CA 1
ATOM 2032 C C . LEU A 1 257 ? -4.665 -1.525 13.799 1.00 92.38 257 LEU A C 1
ATOM 2034 O O . LEU A 1 257 ? -5.844 -1.732 13.535 1.00 92.38 257 LEU A O 1
ATOM 2038 N N . GLY A 1 258 ? -3.844 -2.501 14.193 1.00 94.38 258 GLY A N 1
ATOM 2039 C CA . GLY A 1 258 ? -4.284 -3.883 14.362 1.00 94.38 258 GLY A CA 1
ATOM 2040 C C . GLY A 1 258 ? -5.396 -4.018 15.404 1.00 94.38 258 GLY A C 1
ATOM 2041 O O . GLY A 1 258 ? -6.447 -4.574 15.095 1.00 94.38 258 GLY A O 1
ATOM 2042 N N . HIS A 1 259 ? -5.219 -3.431 16.593 1.00 96.50 259 HIS A N 1
ATOM 2043 C CA . HIS A 1 259 ? -6.264 -3.400 17.625 1.00 96.50 259 HIS A CA 1
ATOM 2044 C C . HIS A 1 259 ? -7.532 -2.680 17.157 1.00 96.50 259 HIS A C 1
ATOM 2046 O O . HIS A 1 259 ? -8.637 -3.161 17.399 1.00 96.50 259 HIS A O 1
ATOM 2052 N N . SER A 1 260 ? -7.398 -1.567 16.432 1.00 96.62 260 SER A N 1
ATOM 2053 C CA . SER A 1 260 ? -8.553 -0.848 15.889 1.00 96.62 260 SER A CA 1
ATOM 2054 C C . SER A 1 260 ? -9.362 -1.693 14.897 1.00 96.62 260 SER A C 1
ATOM 2056 O O . SER A 1 260 ? -10.589 -1.771 15.004 1.00 96.62 260 SER A O 1
ATOM 2058 N N . ILE A 1 261 ? -8.687 -2.387 13.971 1.00 96.69 261 ILE A N 1
ATOM 2059 C CA . ILE A 1 261 ? -9.330 -3.311 13.026 1.00 96.69 261 ILE A CA 1
ATOM 2060 C C . ILE A 1 261 ? -10.022 -4.452 13.775 1.00 96.69 261 ILE A C 1
ATOM 2062 O O . ILE A 1 261 ? -11.201 -4.701 13.528 1.00 96.69 261 ILE A O 1
ATOM 2066 N N . LEU A 1 262 ? -9.334 -5.100 14.723 1.00 98.06 262 LEU A N 1
ATOM 2067 C CA . LEU A 1 262 ? -9.919 -6.179 15.523 1.00 98.06 262 LEU A CA 1
ATOM 2068 C C . LEU A 1 262 ? -11.149 -5.703 16.297 1.00 98.06 262 LEU A C 1
ATOM 2070 O O . LEU A 1 262 ? -12.191 -6.344 16.228 1.00 98.06 262 LEU A O 1
ATOM 2074 N N . GLY A 1 263 ? -11.081 -4.547 16.960 1.00 98.25 263 GLY A N 1
ATOM 2075 C CA . GLY A 1 263 ? -12.223 -4.012 17.695 1.00 98.25 263 GLY A CA 1
ATOM 2076 C C . GLY A 1 263 ? -13.417 -3.729 16.782 1.00 98.25 263 GLY A C 1
ATOM 2077 O O . GLY A 1 263 ? -14.551 -4.035 17.138 1.00 98.25 263 GLY A O 1
ATOM 2078 N N . ARG A 1 264 ? -13.186 -3.217 15.566 1.00 97.94 264 ARG A N 1
ATOM 2079 C CA . ARG A 1 264 ? -14.258 -2.995 14.580 1.00 97.94 264 ARG A CA 1
ATOM 2080 C C . ARG A 1 264 ? -14.853 -4.305 14.059 1.00 97.94 264 ARG A C 1
ATOM 2082 O O . ARG A 1 264 ? -16.053 -4.348 13.793 1.00 97.94 264 ARG A O 1
ATOM 2089 N N . VAL A 1 265 ? -14.049 -5.360 13.933 1.00 98.12 265 VAL A N 1
ATOM 2090 C CA . VAL A 1 265 ? -14.539 -6.713 13.630 1.00 98.12 265 VAL A CA 1
ATOM 2091 C C . VAL A 1 265 ? -15.411 -7.239 14.773 1.00 98.12 265 VAL A C 1
ATOM 2093 O O . VAL A 1 265 ? -16.517 -7.712 14.519 1.00 98.12 265 VAL A O 1
ATOM 2096 N N . GLU A 1 266 ? -14.975 -7.095 16.024 1.00 98.38 266 GLU A N 1
ATOM 2097 C CA . GLU A 1 266 ? -15.759 -7.511 17.193 1.00 98.38 266 GLU A CA 1
ATOM 2098 C C . GLU A 1 266 ? -17.091 -6.753 17.293 1.00 98.38 266 GLU A C 1
ATOM 2100 O O . GLU A 1 266 ? -18.137 -7.369 17.515 1.00 98.38 266 GLU A O 1
ATOM 2105 N N . LEU A 1 267 ? -17.104 -5.445 17.007 1.00 97.88 267 LEU A N 1
ATOM 2106 C CA . LEU A 1 267 ? -18.348 -4.672 16.903 1.00 97.88 267 LEU A CA 1
ATOM 2107 C C . LEU A 1 267 ? -19.290 -5.213 15.829 1.00 97.88 267 LEU A C 1
ATOM 2109 O O . LEU A 1 267 ? -20.493 -5.310 16.069 1.00 97.88 267 LEU A O 1
ATOM 2113 N N . ALA A 1 268 ? -18.766 -5.589 14.661 1.00 96.75 268 ALA A N 1
ATOM 2114 C CA . ALA A 1 268 ? -19.576 -6.163 13.590 1.00 96.75 268 ALA A CA 1
ATOM 2115 C C . ALA A 1 268 ? -20.203 -7.515 13.989 1.00 96.75 268 ALA A C 1
ATOM 2117 O O . ALA A 1 268 ? -21.301 -7.836 13.536 1.00 96.75 268 ALA A O 1
ATOM 2118 N N . TYR A 1 269 ? -19.558 -8.266 14.889 1.00 97.50 269 TYR A N 1
ATOM 2119 C CA . TYR A 1 269 ? -20.106 -9.478 15.510 1.00 97.50 269 TYR A CA 1
ATOM 2120 C C . TYR A 1 269 ? -20.987 -9.216 16.748 1.00 97.50 269 TYR A C 1
ATOM 2122 O O . TYR A 1 269 ? -21.448 -10.165 17.388 1.00 97.50 269 TYR A O 1
ATOM 2130 N N . GLY A 1 270 ? -21.229 -7.953 17.110 1.00 97.56 270 GLY A N 1
ATOM 2131 C CA . GLY A 1 270 ? -22.000 -7.570 18.295 1.00 97.56 270 GLY A CA 1
ATOM 2132 C C . GLY A 1 270 ? -21.266 -7.778 19.626 1.00 97.56 270 GLY A C 1
ATOM 2133 O O . GLY A 1 270 ? -21.895 -7.720 20.682 1.00 97.56 270 GLY A O 1
ATOM 2134 N N . GLN A 1 271 ? -19.952 -8.013 19.602 1.00 98.44 271 GLN A N 1
ATOM 2135 C CA . GLN A 1 271 ? -19.113 -8.225 20.783 1.00 98.44 271 GLN A CA 1
ATOM 2136 C C . GLN A 1 271 ? -18.578 -6.886 21.309 1.00 98.44 271 GLN A C 1
ATOM 2138 O O . GLN A 1 271 ? -17.397 -6.563 21.189 1.00 98.44 271 GLN A O 1
ATOM 2143 N N . ILE A 1 272 ? -19.476 -6.078 21.879 1.00 98.38 272 ILE A N 1
ATOM 2144 C CA . ILE A 1 272 ? -19.169 -4.706 22.318 1.00 98.38 272 ILE A CA 1
ATOM 2145 C C . ILE A 1 272 ? -18.034 -4.675 23.351 1.00 98.38 272 ILE A C 1
ATOM 2147 O O . ILE A 1 272 ? -17.106 -3.887 23.204 1.00 98.38 272 ILE A O 1
ATOM 2151 N N . GLU A 1 273 ? -18.068 -5.545 24.362 1.00 98.31 273 GLU A N 1
ATOM 2152 C CA . GLU A 1 273 ? -17.033 -5.569 25.407 1.00 98.31 273 GLU A CA 1
ATOM 2153 C C . GLU A 1 273 ? -15.660 -5.961 24.847 1.00 98.31 273 GLU A C 1
ATOM 2155 O O . GLU A 1 273 ? -14.673 -5.292 25.134 1.00 98.31 273 GLU A O 1
ATOM 2160 N N . ALA A 1 274 ? -15.598 -6.944 23.942 1.00 98.31 274 ALA A N 1
ATOM 2161 C CA . ALA A 1 274 ? -14.347 -7.306 23.274 1.00 98.31 274 ALA A CA 1
ATOM 2162 C C . ALA A 1 274 ? -13.783 -6.138 22.442 1.00 98.31 274 ALA A C 1
ATOM 2164 O O . ALA A 1 274 ? -12.574 -5.922 22.401 1.00 98.31 274 ALA A O 1
ATOM 2165 N N . ALA A 1 275 ? -14.644 -5.332 21.814 1.00 98.44 275 ALA A N 1
ATOM 2166 C CA . ALA A 1 275 ? -14.210 -4.128 21.113 1.00 98.44 275 ALA A CA 1
ATOM 2167 C C . ALA A 1 275 ? -13.667 -3.042 22.059 1.00 98.44 275 ALA A C 1
ATOM 2169 O O . ALA A 1 275 ? -12.696 -2.365 21.715 1.00 98.44 275 ALA A O 1
ATOM 2170 N N . LYS A 1 276 ? -14.258 -2.884 23.252 1.00 98.44 276 LYS A N 1
ATOM 2171 C CA . LYS A 1 276 ? -13.744 -1.981 24.296 1.00 98.44 276 LYS A CA 1
ATOM 2172 C C . LYS A 1 276 ? -12.369 -2.427 24.780 1.00 98.44 276 LYS A C 1
ATOM 2174 O O . LYS A 1 276 ? -11.465 -1.598 24.827 1.00 98.44 276 LYS A O 1
ATOM 2179 N N . GLU A 1 277 ? -12.181 -3.724 25.022 1.00 98.38 277 GLU A N 1
ATOM 2180 C CA . GLU A 1 277 ? -10.881 -4.299 25.393 1.00 98.38 277 GLU A CA 1
ATOM 2181 C C . GLU A 1 277 ? -9.799 -3.966 24.351 1.00 98.38 277 GLU A C 1
ATOM 2183 O O . GLU A 1 277 ? -8.678 -3.606 24.710 1.00 98.38 277 GLU A O 1
ATOM 2188 N N . GLN A 1 278 ? -10.119 -4.002 23.050 1.00 98.12 278 GLN A N 1
ATOM 2189 C CA . GLN A 1 278 ? -9.165 -3.585 22.013 1.00 98.12 278 GLN A CA 1
ATOM 2190 C C . GLN A 1 278 ? -8.793 -2.096 22.118 1.00 98.12 278 GLN A C 1
ATOM 2192 O O . GLN A 1 278 ? -7.623 -1.744 21.954 1.00 98.12 278 GLN A O 1
ATOM 2197 N N . LEU A 1 279 ? -9.751 -1.216 22.428 1.00 97.31 279 LEU A N 1
ATOM 2198 C CA . LEU A 1 279 ? -9.476 0.209 22.641 1.00 97.31 279 LEU A CA 1
ATOM 2199 C C . LEU A 1 279 ? -8.633 0.445 23.908 1.00 97.31 279 LEU A C 1
ATOM 2201 O O . LEU A 1 279 ? -7.751 1.304 23.915 1.00 97.31 279 LEU A O 1
ATOM 2205 N N . GLU A 1 280 ? -8.841 -0.351 24.956 1.00 97.31 280 GLU A N 1
ATOM 2206 C CA . GLU A 1 280 ? -8.001 -0.341 26.158 1.00 97.31 280 GLU A CA 1
ATOM 2207 C C . GLU A 1 280 ? -6.570 -0.794 25.873 1.00 97.31 280 GLU A C 1
ATOM 2209 O O . GLU A 1 280 ? -5.621 -0.157 26.332 1.00 97.31 280 GLU A O 1
ATOM 2214 N N . LEU A 1 281 ? -6.388 -1.842 25.066 1.00 95.94 281 LEU A N 1
ATOM 2215 C CA . LEU A 1 281 ? -5.064 -2.279 24.619 1.00 95.94 281 LEU A CA 1
ATOM 2216 C C . LEU A 1 281 ? -4.350 -1.166 23.838 1.00 95.94 281 LEU A C 1
ATOM 2218 O O . LEU A 1 281 ? -3.159 -0.935 24.051 1.00 95.94 281 LEU A O 1
ATOM 2222 N N . MET A 1 282 ? -5.072 -0.383 23.025 1.00 95.19 282 MET A N 1
ATOM 2223 C CA . MET A 1 282 ? -4.506 0.797 22.354 1.00 95.19 282 MET A CA 1
ATOM 2224 C C . MET A 1 282 ? -3.992 1.861 23.343 1.00 95.19 282 MET A C 1
ATOM 2226 O O . MET A 1 282 ? -2.994 2.518 23.043 1.00 95.19 282 MET A O 1
ATOM 2230 N N . MET A 1 283 ? -4.610 2.015 24.524 1.00 94.75 283 MET A N 1
ATOM 2231 C CA . MET A 1 283 ? -4.138 2.920 25.594 1.00 94.75 283 MET A CA 1
ATOM 2232 C C . MET A 1 283 ? -2.868 2.430 26.303 1.00 94.75 283 MET A C 1
ATOM 2234 O O . MET A 1 283 ? -2.256 3.160 27.080 1.00 94.75 283 MET A O 1
ATOM 2238 N N . GLN A 1 284 ? -2.442 1.193 26.068 1.00 92.94 284 GLN A N 1
ATOM 2239 C CA . GLN A 1 284 ? -1.201 0.668 26.640 1.00 92.94 284 GLN A CA 1
ATOM 2240 C C . GLN A 1 284 ? 0.002 0.923 25.720 1.00 92.94 284 GLN A C 1
ATOM 2242 O O . GLN A 1 284 ? 1.154 0.751 26.128 1.00 92.94 284 GLN A O 1
ATOM 2247 N N . LEU A 1 285 ? -0.242 1.371 24.484 1.00 89.81 285 LEU A N 1
ATOM 2248 C CA . LEU A 1 285 ? 0.794 1.576 23.479 1.00 89.81 285 LEU A CA 1
ATOM 2249 C C . LEU A 1 285 ? 1.471 2.953 23.594 1.00 89.81 285 LEU A C 1
ATOM 2251 O O . LEU A 1 285 ? 0.860 3.938 24.018 1.00 89.81 285 LEU A O 1
ATOM 2255 N N . PRO A 1 286 ? 2.739 3.086 23.160 1.00 86.75 286 PRO A N 1
ATOM 2256 C CA . PRO A 1 286 ? 3.387 4.386 23.055 1.00 86.75 286 PRO A CA 1
ATOM 2257 C C . PRO A 1 286 ? 2.638 5.316 22.092 1.00 86.75 286 PRO A C 1
ATOM 2259 O O . PRO A 1 286 ? 2.385 4.968 20.940 1.00 86.75 286 PRO A O 1
ATOM 2262 N N . VAL A 1 287 ? 2.354 6.549 22.522 1.00 81.88 287 VAL A N 1
ATOM 2263 C CA . VAL A 1 287 ? 1.677 7.532 21.663 1.00 81.88 287 VAL A CA 1
ATOM 2264 C C . VAL A 1 287 ? 2.554 7.908 20.470 1.00 81.88 287 VAL A C 1
ATOM 2266 O O . VAL A 1 287 ? 3.669 8.407 20.631 1.00 81.88 287 VAL A O 1
ATOM 2269 N N . GLY A 1 288 ? 2.047 7.701 19.256 1.00 78.00 288 GLY A N 1
ATOM 2270 C CA . GLY A 1 288 ? 2.659 8.154 18.007 1.00 78.00 288 GLY A CA 1
ATOM 2271 C C . GLY A 1 288 ? 2.214 9.563 17.593 1.00 78.00 288 GLY A C 1
ATOM 2272 O O . GLY A 1 288 ? 1.345 10.177 18.206 1.00 78.00 288 GLY A O 1
ATOM 2273 N N . ARG A 1 289 ? 2.802 10.101 16.512 1.00 72.56 289 ARG A N 1
ATOM 2274 C CA . ARG A 1 289 ? 2.264 11.315 15.852 1.00 72.56 289 ARG A CA 1
ATOM 2275 C C . ARG A 1 289 ? 0.934 11.026 15.148 1.00 72.56 289 ARG A C 1
ATOM 2277 O O . ARG A 1 289 ? 0.040 11.873 15.123 1.00 72.56 289 ARG A O 1
ATOM 2284 N N . ARG A 1 290 ? 0.823 9.824 14.582 1.00 77.44 290 ARG A N 1
ATOM 2285 C CA . ARG A 1 290 ? -0.393 9.294 13.966 1.00 77.44 290 ARG A CA 1
ATOM 2286 C C . ARG A 1 290 ? -1.213 8.575 15.034 1.00 77.44 290 ARG A C 1
ATOM 2288 O O . ARG A 1 290 ? -0.641 7.910 15.892 1.00 77.44 290 ARG A O 1
ATOM 2295 N N . SER A 1 291 ? -2.519 8.769 14.980 1.00 81.12 291 SER A N 1
ATOM 2296 C CA . SER A 1 291 ? -3.519 8.125 15.827 1.00 81.12 291 SER A CA 1
ATOM 2297 C C . SER A 1 291 ? -4.605 7.607 14.905 1.00 81.12 291 SER A C 1
ATOM 2299 O O . SER A 1 291 ? -4.947 8.303 13.948 1.00 81.12 291 SER A O 1
ATOM 2301 N N . ASP A 1 292 ? -5.113 6.418 15.185 1.00 89.19 292 ASP A N 1
ATOM 2302 C CA . ASP A 1 292 ? -6.301 5.909 14.521 1.00 89.19 292 ASP A CA 1
ATOM 2303 C C . ASP A 1 292 ? -7.505 6.084 15.448 1.00 89.19 292 ASP A C 1
ATOM 2305 O O . ASP A 1 292 ? -7.478 5.661 16.601 1.00 89.19 292 ASP A O 1
ATOM 2309 N N . TRP A 1 293 ? -8.539 6.750 14.941 1.00 94.19 293 TRP A N 1
ATOM 2310 C CA . TRP A 1 293 ? -9.775 7.030 15.674 1.00 94.19 293 TRP A CA 1
ATOM 2311 C C . TRP A 1 293 ? -10.935 6.154 15.199 1.00 94.19 293 TRP A C 1
ATOM 2313 O O . TRP A 1 293 ? -12.053 6.315 15.680 1.00 94.19 293 TRP A O 1
ATOM 2323 N N . SER A 1 294 ? -10.695 5.237 14.257 1.00 94.75 294 SER A N 1
ATOM 2324 C CA . SER A 1 294 ? -11.745 4.466 13.587 1.00 94.75 294 SER A CA 1
ATOM 2325 C C . SER A 1 294 ? -12.564 3.612 14.560 1.00 94.75 294 SER A C 1
ATOM 2327 O O . SER A 1 294 ? -13.794 3.657 14.520 1.00 94.75 294 SER A O 1
ATOM 2329 N N . LEU A 1 295 ? -11.915 2.894 15.484 1.00 97.06 295 LEU A N 1
ATOM 2330 C CA . LEU A 1 295 ? -12.609 2.134 16.530 1.00 97.06 295 LEU A CA 1
ATOM 2331 C C . LEU A 1 295 ? -13.352 3.038 17.526 1.00 97.06 295 LEU A C 1
ATOM 2333 O O . LEU A 1 295 ? -14.514 2.782 17.835 1.00 97.06 295 LEU A O 1
ATOM 2337 N N . ALA A 1 296 ? -12.721 4.121 17.990 1.00 97.31 296 ALA A N 1
ATOM 2338 C CA . ALA A 1 296 ? -13.353 5.075 18.903 1.00 97.31 296 ALA A CA 1
ATOM 2339 C C . ALA A 1 296 ? -14.605 5.722 18.278 1.00 97.31 296 ALA A C 1
ATOM 2341 O O . ALA A 1 296 ? -15.637 5.835 18.935 1.00 97.31 296 ALA A O 1
ATOM 2342 N N . ASN A 1 297 ? -14.547 6.074 16.990 1.00 96.25 297 ASN A N 1
ATOM 2343 C CA . ASN A 1 297 ? -15.699 6.538 16.215 1.00 96.25 297 ASN A CA 1
ATOM 2344 C C . ASN A 1 297 ? -16.813 5.489 16.170 1.00 96.25 297 ASN A C 1
ATOM 2346 O O . ASN A 1 297 ? -17.973 5.822 16.401 1.00 96.25 297 ASN A O 1
ATOM 2350 N N . ALA A 1 298 ? -16.474 4.232 15.872 1.00 96.19 298 ALA A N 1
ATOM 2351 C CA . ALA A 1 298 ? -17.453 3.153 15.776 1.00 96.19 298 ALA A CA 1
ATOM 2352 C C . ALA A 1 298 ? -18.151 2.889 17.124 1.00 96.19 298 ALA A C 1
ATOM 2354 O O . ALA A 1 298 ? -19.373 2.765 17.166 1.00 96.19 298 ALA A O 1
ATOM 2355 N N . LEU A 1 299 ? -17.398 2.889 18.230 1.00 97.94 299 LEU A N 1
ATOM 2356 C CA . LEU A 1 299 ? -17.934 2.792 19.593 1.00 97.94 299 LEU A CA 1
ATOM 2357 C C . LEU A 1 299 ? -18.845 3.982 19.927 1.00 97.94 299 LEU A C 1
ATOM 2359 O O . LEU A 1 299 ? -19.959 3.807 20.424 1.00 97.94 299 LEU A O 1
ATOM 2363 N N . LEU A 1 300 ? -18.420 5.199 19.585 1.00 96.69 300 LEU A N 1
ATOM 2364 C CA . LEU A 1 300 ? -19.212 6.402 19.819 1.00 96.69 300 LEU A CA 1
ATOM 2365 C C . LEU A 1 300 ? -20.549 6.373 19.060 1.00 96.69 300 LEU A C 1
ATOM 2367 O O . LEU A 1 300 ? -21.577 6.763 19.613 1.00 96.69 300 LEU A O 1
ATOM 2371 N N . GLN A 1 301 ? -20.555 5.876 17.819 1.00 95.50 301 GLN A N 1
ATOM 2372 C CA . GLN A 1 301 ? -21.761 5.754 16.990 1.00 95.50 301 GLN A CA 1
ATOM 2373 C C . GLN A 1 301 ? -22.815 4.807 17.578 1.00 95.50 301 GLN A C 1
ATOM 2375 O O . GLN A 1 301 ? -24.004 5.011 17.336 1.00 95.50 301 GLN A O 1
ATOM 2380 N N . ILE A 1 302 ? -22.403 3.810 18.366 1.00 97.00 302 ILE A N 1
ATOM 2381 C CA . ILE A 1 302 ? -23.320 2.896 19.065 1.00 97.00 302 ILE A CA 1
ATOM 2382 C C . ILE A 1 302 ? -23.631 3.333 20.506 1.00 97.00 302 ILE A C 1
ATOM 2384 O O . ILE A 1 302 ? -24.320 2.619 21.229 1.00 97.00 302 ILE A O 1
ATOM 2388 N N . GLY A 1 303 ? -23.169 4.520 20.919 1.00 96.31 303 GLY A N 1
ATOM 2389 C CA . GLY A 1 303 ? -23.476 5.120 22.220 1.00 96.31 303 GLY A CA 1
ATOM 2390 C C . GLY A 1 303 ? -22.469 4.824 23.334 1.00 96.31 303 GLY A C 1
ATOM 2391 O O . GLY A 1 303 ? -22.684 5.258 24.467 1.00 96.31 303 GLY A O 1
ATOM 2392 N N . GLU A 1 304 ? -21.352 4.157 23.035 1.00 97.69 304 GLU A N 1
ATOM 2393 C CA . GLU A 1 304 ? -20.298 3.840 24.006 1.00 97.69 304 GLU A CA 1
ATOM 2394 C C . GLU A 1 304 ? -19.410 5.061 24.277 1.00 97.69 304 GLU A C 1
ATOM 2396 O O . GLU A 1 304 ? -18.268 5.166 23.837 1.00 97.69 304 GLU A O 1
ATOM 2401 N N . THR A 1 305 ? -19.967 6.040 24.988 1.00 96.56 305 THR A N 1
ATOM 2402 C CA . THR A 1 305 ? -19.338 7.352 25.203 1.00 96.56 305 THR A CA 1
ATOM 2403 C C . THR A 1 305 ? -18.238 7.338 26.262 1.00 96.56 305 THR A C 1
ATOM 2405 O O . THR A 1 305 ? -17.265 8.080 26.125 1.00 96.56 305 THR A O 1
ATOM 2408 N N . GLN A 1 306 ? -18.368 6.510 27.304 1.00 97.44 306 GLN A N 1
ATOM 2409 C CA . GLN A 1 306 ? -17.454 6.523 28.449 1.00 97.44 306 GLN A CA 1
ATOM 2410 C C . GLN A 1 306 ? -16.031 6.122 28.042 1.00 97.44 306 GLN A C 1
ATOM 2412 O O . GLN A 1 306 ? -15.111 6.922 28.190 1.00 97.44 306 GLN A O 1
ATOM 2417 N N . ILE A 1 307 ? -15.865 4.931 27.461 1.00 97.56 307 ILE A N 1
ATOM 2418 C CA . ILE A 1 307 ? -14.552 4.426 27.033 1.00 97.56 307 ILE A CA 1
ATOM 2419 C C . ILE A 1 307 ? -13.903 5.325 25.970 1.00 97.56 307 ILE A C 1
ATOM 2421 O O . ILE A 1 307 ? -12.689 5.508 25.947 1.00 97.56 307 ILE A O 1
ATOM 2425 N N . VAL A 1 308 ? -14.711 5.951 25.106 1.00 96.75 308 VAL A N 1
ATOM 2426 C CA . VAL A 1 308 ? -14.219 6.901 24.100 1.00 96.75 308 VAL A CA 1
ATOM 2427 C C . VAL A 1 308 ? -13.691 8.171 24.769 1.00 96.75 308 VAL A C 1
ATOM 2429 O O . VAL A 1 308 ? -12.641 8.672 24.370 1.00 96.75 308 VAL A O 1
ATOM 2432 N N . CYS A 1 309 ? -14.363 8.678 25.809 1.00 95.81 309 CYS A N 1
ATOM 2433 C CA . CYS A 1 309 ? -13.839 9.795 26.598 1.00 95.81 309 CYS A CA 1
ATOM 2434 C C . CYS A 1 309 ? -12.531 9.419 27.298 1.00 95.81 309 CYS A C 1
ATOM 2436 O O . CYS A 1 309 ? -11.565 10.172 27.208 1.00 95.81 309 CYS A O 1
ATOM 2438 N N . GLU A 1 310 ? -12.474 8.246 27.931 1.00 96.56 310 GLU A N 1
ATOM 2439 C CA . GLU A 1 310 ? -11.268 7.743 28.599 1.00 96.56 310 GLU A CA 1
ATOM 2440 C C . GLU A 1 310 ? -10.090 7.636 27.617 1.00 96.56 310 GLU A C 1
ATOM 2442 O O . GLU A 1 310 ? -8.999 8.133 27.903 1.00 96.56 310 GLU A O 1
ATOM 2447 N N . TYR A 1 311 ? -10.328 7.108 26.412 1.00 95.56 311 TYR A N 1
ATOM 2448 C CA . TYR A 1 311 ? -9.328 7.035 25.346 1.00 95.56 311 TYR A CA 1
ATOM 2449 C C . TYR A 1 311 ? -8.824 8.417 24.904 1.00 95.56 311 TYR A C 1
ATOM 2451 O O . TYR A 1 311 ? -7.614 8.639 24.783 1.00 95.56 311 TYR A O 1
ATOM 2459 N N . ILE A 1 312 ? -9.734 9.373 24.680 1.00 94.50 312 ILE A N 1
ATOM 2460 C CA . ILE A 1 312 ? -9.370 10.732 24.256 1.00 94.50 312 ILE A CA 1
ATOM 2461 C C . ILE A 1 312 ? -8.601 11.465 25.367 1.00 94.50 312 ILE A C 1
ATOM 2463 O O . ILE A 1 312 ? -7.597 12.124 25.081 1.00 94.50 312 ILE A O 1
ATOM 2467 N N . GLU A 1 313 ? -9.033 11.343 26.624 1.00 94.25 313 GLU A N 1
ATOM 2468 C CA . GLU A 1 313 ? -8.352 11.916 27.791 1.00 94.25 313 GLU A CA 1
ATOM 2469 C C . GLU A 1 313 ? -6.949 11.344 27.954 1.00 94.25 313 GLU A C 1
ATOM 2471 O O . GLU A 1 313 ? -5.982 12.101 28.082 1.00 94.25 313 GLU A O 1
ATOM 2476 N N . TRP A 1 314 ? -6.822 10.017 27.889 1.00 94.69 314 TRP A N 1
ATOM 2477 C CA . TRP A 1 314 ? -5.537 9.335 27.938 1.00 94.69 314 TRP A CA 1
ATOM 2478 C C . TRP A 1 314 ? -4.589 9.865 26.855 1.00 94.69 314 TRP A C 1
ATOM 2480 O O . TRP A 1 314 ? -3.459 10.268 27.153 1.00 94.69 314 TRP A O 1
ATOM 2490 N N . PHE A 1 315 ? -5.061 9.955 25.608 1.00 92.12 315 PHE A N 1
ATOM 2491 C CA . PHE A 1 315 ? -4.243 10.426 24.493 1.00 92.12 315 PHE A CA 1
ATOM 2492 C C . PHE A 1 315 ? -3.838 11.900 24.658 1.00 92.12 315 PHE A C 1
ATOM 2494 O O . PHE A 1 315 ? -2.681 12.261 24.418 1.00 92.12 315 PHE A O 1
ATOM 2501 N N . ALA A 1 316 ? -4.764 12.762 25.092 1.00 90.12 316 ALA A N 1
ATOM 2502 C CA . ALA A 1 316 ? -4.508 14.183 25.321 1.00 90.12 316 ALA A CA 1
ATOM 2503 C C . ALA A 1 316 ? -3.478 14.412 26.438 1.00 90.12 316 ALA A C 1
ATOM 2505 O O . ALA A 1 316 ? -2.556 15.218 26.265 1.00 90.12 316 ALA A O 1
ATOM 2506 N N . ASN A 1 317 ? -3.589 13.670 27.543 1.00 91.06 317 ASN A N 1
ATOM 2507 C CA . ASN A 1 317 ? -2.647 13.728 28.660 1.00 91.06 317 ASN A CA 1
ATOM 2508 C C . ASN A 1 317 ? -1.255 13.273 28.223 1.00 91.06 317 ASN A C 1
ATOM 2510 O O . ASN A 1 317 ? -0.274 13.981 28.435 1.00 91.06 317 ASN A O 1
ATOM 2514 N N . ARG A 1 318 ? -1.169 12.152 27.502 1.00 89.38 318 ARG A N 1
ATOM 2515 C CA . ARG A 1 318 ? 0.117 11.596 27.073 1.00 89.38 318 ARG A CA 1
ATOM 2516 C C . ARG A 1 318 ? 0.823 12.448 26.016 1.00 89.38 318 ARG A C 1
ATOM 2518 O O . ARG A 1 318 ? 2.053 12.494 25.968 1.00 89.38 318 ARG A O 1
ATOM 2525 N N . LEU A 1 319 ? 0.069 13.159 25.176 1.00 85.69 319 LEU A N 1
ATOM 2526 C CA . LEU A 1 319 ? 0.620 14.219 24.330 1.00 85.69 319 LEU A CA 1
ATOM 2527 C C . LEU A 1 319 ? 1.211 15.370 25.158 1.00 85.69 319 LEU A C 1
ATOM 2529 O O . LEU A 1 319 ? 2.243 15.922 24.777 1.00 85.69 319 LEU A O 1
ATOM 2533 N N . GLY A 1 320 ? 0.581 15.706 26.284 1.00 85.44 320 GLY A N 1
ATOM 2534 C CA . GLY A 1 320 ? 1.030 16.752 27.203 1.00 85.44 320 GLY A CA 1
ATOM 2535 C C . GLY A 1 320 ? 2.314 16.375 27.921 1.00 85.44 320 GLY A C 1
ATOM 2536 O O . GLY A 1 320 ? 3.246 17.174 27.950 1.00 85.44 320 GLY A O 1
ATOM 2537 N N . ASP A 1 321 ? 2.410 15.132 28.391 1.00 86.19 321 ASP A N 1
ATOM 2538 C CA . ASP A 1 321 ? 3.629 14.595 29.003 1.00 86.19 321 ASP A CA 1
ATOM 2539 C C . ASP A 1 321 ? 4.833 14.717 28.064 1.00 86.19 321 ASP A C 1
ATOM 2541 O O . ASP A 1 321 ? 5.936 15.051 28.483 1.00 86.19 321 ASP A O 1
ATOM 2545 N N . LYS A 1 322 ? 4.640 14.536 26.751 1.00 80.38 322 LYS A N 1
ATOM 2546 C CA . LYS A 1 322 ? 5.733 14.710 25.781 1.00 80.38 322 LYS A CA 1
ATOM 2547 C C . LYS A 1 322 ? 6.263 16.138 25.698 1.00 80.38 322 LYS A C 1
ATOM 2549 O O . LYS A 1 322 ? 7.423 16.307 25.313 1.00 80.38 322 LYS A O 1
ATOM 2554 N N . LEU A 1 323 ? 5.444 17.143 26.013 1.00 79.44 323 LEU A N 1
ATOM 2555 C CA . LEU A 1 323 ? 5.883 18.538 26.092 1.00 79.44 323 LEU A CA 1
ATOM 2556 C C . LEU A 1 323 ? 6.715 18.795 27.354 1.00 79.44 323 LEU A C 1
ATOM 2558 O O . LEU A 1 323 ? 7.593 19.655 27.324 1.00 79.44 323 LEU A O 1
ATOM 2562 N N . THR A 1 324 ? 6.464 18.059 28.441 1.00 80.19 324 THR A N 1
ATOM 2563 C CA . THR A 1 324 ? 7.110 18.268 29.745 1.00 80.19 324 THR A CA 1
ATOM 2564 C C . THR A 1 324 ? 8.339 17.372 29.959 1.00 80.19 324 THR A C 1
ATOM 2566 O O . THR A 1 324 ? 9.361 17.852 30.450 1.00 80.19 324 THR A O 1
ATOM 2569 N N . GLU A 1 325 ? 8.297 16.102 29.543 1.00 71.31 325 GLU A N 1
ATOM 2570 C CA . GLU A 1 325 ? 9.371 15.109 29.734 1.00 71.31 325 GLU A CA 1
ATOM 2571 C C . GLU A 1 325 ? 10.601 15.360 28.837 1.00 71.31 325 GLU A C 1
ATOM 2573 O O . GLU A 1 325 ? 11.730 15.071 29.235 1.00 71.31 325 GLU A O 1
ATOM 2578 N N . ASN A 1 326 ? 10.437 15.972 27.658 1.00 59.00 326 ASN A N 1
ATOM 2579 C CA . ASN A 1 326 ? 11.527 16.206 26.695 1.00 59.00 326 ASN A CA 1
ATOM 2580 C C . ASN A 1 326 ? 12.420 17.424 27.010 1.00 59.00 326 ASN A C 1
ATOM 2582 O O . ASN A 1 326 ? 13.003 18.026 26.111 1.00 59.00 326 ASN A O 1
ATOM 2586 N N . SER A 1 327 ? 12.609 17.783 28.281 1.00 53.22 327 SER A N 1
ATOM 2587 C CA . SER A 1 327 ? 13.541 18.860 28.671 1.00 53.22 327 SER A CA 1
ATOM 2588 C C . SER A 1 327 ? 14.993 18.641 28.188 1.00 53.22 327 SER A C 1
ATOM 2590 O O . SER A 1 327 ? 15.756 19.599 28.063 1.00 53.22 327 SER A O 1
ATOM 2592 N N . SER A 1 328 ? 15.364 17.400 27.847 1.00 53.75 328 SER A N 1
ATOM 2593 C CA . SER A 1 328 ? 16.670 17.007 27.300 1.00 53.75 328 SER A CA 1
ATOM 2594 C C . SER A 1 328 ? 16.743 16.969 25.763 1.00 53.75 328 SER A C 1
ATOM 2596 O O . SER A 1 328 ? 17.838 17.065 25.207 1.00 53.75 328 SER A O 1
ATOM 2598 N N . VAL A 1 329 ? 15.609 16.889 25.055 1.00 65.44 329 VAL A N 1
ATOM 2599 C CA . VAL A 1 329 ? 15.529 16.893 23.584 1.00 65.44 329 VAL A CA 1
ATOM 2600 C C . VAL A 1 329 ? 14.671 18.076 23.155 1.00 65.44 329 VAL A C 1
ATOM 2602 O O . VAL A 1 329 ? 13.451 18.039 23.266 1.00 65.44 329 VAL A O 1
ATOM 2605 N N . LYS A 1 330 ? 15.300 19.139 22.641 1.00 75.69 330 LYS A N 1
ATOM 2606 C CA . LYS A 1 330 ? 14.576 20.325 22.161 1.00 75.69 330 LYS A CA 1
ATOM 2607 C C . LYS A 1 330 ? 13.596 19.934 21.048 1.00 75.69 330 LYS A C 1
ATOM 2609 O O . LYS A 1 330 ? 14.013 19.727 19.909 1.00 75.69 330 LYS A O 1
ATOM 2614 N N . LEU A 1 331 ? 12.306 19.858 21.383 1.00 80.94 331 LEU A N 1
ATOM 2615 C CA . LEU A 1 331 ? 11.227 19.803 20.400 1.00 80.94 331 LEU A CA 1
ATOM 2616 C C . LEU A 1 331 ? 11.305 21.042 19.504 1.00 80.94 331 LEU A C 1
ATOM 2618 O O . LEU A 1 331 ? 11.643 22.137 19.967 1.00 80.94 331 LEU A O 1
ATOM 2622 N N . SER A 1 332 ? 11.003 20.880 18.218 1.00 86.00 332 SER A N 1
ATOM 2623 C CA . SER A 1 332 ? 10.898 22.032 17.324 1.00 86.00 332 SER A CA 1
ATOM 2624 C C . SER A 1 332 ? 9.660 22.869 17.676 1.00 86.00 332 SER A C 1
ATOM 2626 O O . SER A 1 332 ? 8.695 22.365 18.254 1.00 86.00 332 SER A O 1
ATOM 2628 N N . ALA A 1 333 ? 9.655 24.152 17.305 1.00 86.00 333 ALA A N 1
ATOM 2629 C CA . ALA A 1 333 ? 8.465 24.992 17.464 1.00 86.00 333 ALA A CA 1
ATOM 2630 C C . ALA A 1 333 ? 7.249 24.414 16.709 1.00 86.00 333 ALA A C 1
ATOM 2632 O O . ALA A 1 333 ? 6.117 24.526 17.178 1.00 86.00 333 ALA A O 1
ATOM 2633 N N . GLU A 1 334 ? 7.497 23.748 15.577 1.00 85.62 334 GLU A N 1
ATOM 2634 C CA . GLU A 1 334 ? 6.483 23.035 14.796 1.00 85.62 334 GLU A CA 1
ATOM 2635 C C . GLU A 1 334 ? 5.892 21.852 15.576 1.00 85.62 334 GLU A C 1
ATOM 2637 O O . GLU A 1 334 ? 4.673 21.701 15.615 1.00 85.62 334 GLU A O 1
ATOM 2642 N N . ASP A 1 335 ? 6.725 21.059 16.262 1.00 83.12 335 ASP A N 1
ATOM 2643 C CA . ASP A 1 335 ? 6.264 19.945 17.103 1.00 83.12 335 ASP A CA 1
ATOM 2644 C C . ASP A 1 335 ? 5.387 20.433 18.261 1.00 83.12 335 ASP A C 1
ATOM 2646 O O . ASP A 1 335 ? 4.317 19.875 18.505 1.00 83.12 335 ASP A O 1
ATOM 2650 N N . VAL A 1 336 ? 5.811 21.493 18.956 1.00 86.44 336 VAL A N 1
ATOM 2651 C CA . VAL A 1 336 ? 5.044 22.081 20.068 1.00 86.44 336 VAL A CA 1
ATOM 2652 C C . VAL A 1 336 ? 3.700 22.620 19.575 1.00 86.44 336 VAL A C 1
ATOM 2654 O O . VAL A 1 336 ? 2.665 22.370 20.198 1.00 86.44 336 VAL A O 1
ATOM 2657 N N . SER A 1 337 ? 3.699 23.323 18.438 1.00 88.56 337 SER A N 1
ATOM 2658 C CA . SER A 1 337 ? 2.479 23.846 17.822 1.00 88.56 337 SER A CA 1
ATOM 2659 C C . SER A 1 337 ? 1.517 22.719 17.441 1.00 88.56 337 SER A C 1
ATOM 2661 O O . SER A 1 337 ? 0.346 22.767 17.819 1.00 88.56 337 SER A O 1
ATOM 2663 N N . PHE A 1 338 ? 2.021 21.670 16.782 1.00 88.19 338 PHE A N 1
ATOM 2664 C CA . PHE A 1 338 ? 1.233 20.500 16.395 1.00 88.19 338 PHE A CA 1
ATOM 2665 C C . PHE A 1 338 ? 0.604 19.804 17.608 1.00 88.19 338 PHE A C 1
ATOM 2667 O O . PHE A 1 338 ? -0.599 19.538 17.609 1.00 88.19 338 PHE A O 1
ATOM 2674 N N . ILE A 1 339 ? 1.393 19.536 18.655 1.00 86.44 339 ILE A N 1
ATOM 2675 C CA . ILE A 1 339 ? 0.901 18.876 19.871 1.00 86.44 339 ILE A CA 1
ATOM 2676 C C . ILE A 1 339 ? -0.197 19.720 20.530 1.00 86.44 339 ILE A C 1
ATOM 2678 O O . ILE A 1 339 ? -1.261 19.192 20.846 1.00 86.44 339 ILE A O 1
ATOM 2682 N N . THR A 1 340 ? 0.021 21.030 20.666 1.00 87.88 340 THR A N 1
ATOM 2683 C CA . THR A 1 340 ? -0.942 21.946 21.300 1.00 87.88 340 THR A CA 1
ATOM 2684 C C . THR A 1 340 ? -2.257 22.019 20.521 1.00 87.88 340 THR A C 1
ATOM 2686 O O . THR A 1 340 ? -3.338 21.928 21.103 1.00 87.88 340 THR A O 1
ATOM 2689 N N . GLN A 1 341 ? -2.188 22.149 19.191 1.00 89.88 341 GLN A N 1
ATOM 2690 C CA . GLN A 1 341 ? -3.376 22.149 18.332 1.00 89.88 341 GLN A CA 1
ATOM 2691 C C . GLN A 1 341 ? -4.160 20.842 18.464 1.00 89.88 341 GLN A C 1
ATOM 2693 O O . GLN A 1 341 ? -5.382 20.872 18.611 1.00 89.88 341 GLN A O 1
ATOM 2698 N N . LYS A 1 342 ? -3.457 19.703 18.465 1.00 88.31 342 LYS A N 1
ATOM 2699 C CA . LYS A 1 342 ? -4.081 18.387 18.604 1.00 88.31 342 LYS A CA 1
ATOM 2700 C C . LYS A 1 342 ? -4.742 18.219 19.973 1.00 88.31 342 LYS A C 1
ATOM 2702 O O . LYS A 1 342 ? -5.879 17.776 20.028 1.00 88.31 342 LYS A O 1
ATOM 2707 N N . GLN A 1 343 ? -4.101 18.633 21.065 1.00 89.00 343 GLN A N 1
ATOM 2708 C CA . GLN A 1 343 ? -4.714 18.593 22.399 1.00 89.00 343 GLN A CA 1
ATOM 2709 C C . GLN A 1 343 ? -5.988 19.436 22.491 1.00 89.00 343 GLN A C 1
ATOM 2711 O O . GLN A 1 343 ? -6.996 18.960 23.006 1.00 89.00 343 GLN A O 1
ATOM 2716 N N . ASN A 1 344 ? -5.974 20.658 21.952 1.00 90.12 344 ASN A N 1
ATOM 2717 C CA . ASN A 1 344 ? -7.160 21.516 21.948 1.00 90.12 344 ASN A CA 1
ATOM 2718 C C . ASN A 1 344 ? -8.324 20.882 21.175 1.00 90.12 344 ASN A C 1
ATOM 2720 O O . ASN A 1 344 ? -9.468 20.949 21.621 1.00 90.12 344 ASN A O 1
ATOM 2724 N N . LEU A 1 345 ? -8.036 20.232 20.043 1.00 91.81 345 LEU A N 1
ATOM 2725 C CA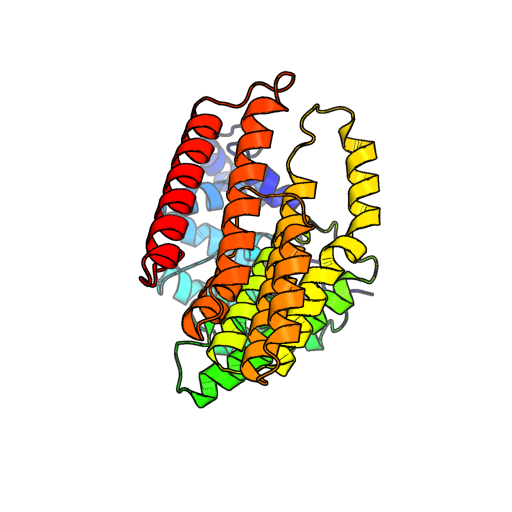 . LEU A 1 345 ? -9.038 19.490 19.278 1.00 91.81 345 LEU A CA 1
ATOM 2726 C C . LEU A 1 345 ? -9.654 18.351 20.106 1.00 91.81 345 LEU A C 1
ATOM 2728 O O . LEU A 1 345 ? -10.874 18.233 20.165 1.00 91.81 345 LEU A O 1
ATOM 2732 N N . LEU A 1 346 ? -8.825 17.564 20.797 1.00 90.62 346 LEU A N 1
ATOM 2733 C CA . LEU A 1 346 ? -9.277 16.453 21.643 1.00 90.62 346 LEU A CA 1
ATOM 2734 C C . LEU A 1 346 ? -10.132 16.929 22.823 1.00 90.62 346 LEU A C 1
ATOM 2736 O O . LEU A 1 346 ? -11.170 16.339 23.114 1.00 90.62 346 LEU A O 1
ATOM 2740 N N . ILE A 1 347 ? -9.743 18.031 23.467 1.00 92.00 347 ILE A N 1
ATOM 2741 C CA . ILE A 1 347 ? -10.528 18.652 24.544 1.00 92.00 347 ILE A CA 1
ATOM 2742 C C . ILE A 1 347 ? -11.889 19.123 24.019 1.00 92.00 347 ILE A C 1
ATOM 2744 O O . ILE A 1 347 ? -12.907 18.948 24.689 1.00 92.00 347 ILE A O 1
ATOM 2748 N N . ASN A 1 348 ? -11.935 19.686 22.810 1.00 93.19 348 ASN A N 1
ATOM 2749 C CA . ASN A 1 348 ? -13.198 20.071 22.187 1.00 93.19 348 ASN A CA 1
ATOM 2750 C C . ASN A 1 348 ? -14.088 18.852 21.918 1.00 93.19 348 ASN A C 1
ATOM 2752 O O . ASN A 1 348 ? -15.263 18.890 22.277 1.00 93.19 348 ASN A O 1
ATOM 2756 N N . TRP A 1 349 ? -13.539 17.760 21.377 1.00 92.44 349 TRP A N 1
ATOM 2757 C CA . TRP A 1 349 ? -14.285 16.511 21.185 1.00 92.44 349 TRP A CA 1
ATOM 2758 C C . TRP A 1 349 ? -14.837 15.959 22.501 1.00 92.44 349 TRP A C 1
ATOM 2760 O O . TRP A 1 349 ? -16.018 15.630 22.566 1.00 92.44 349 TRP A O 1
ATOM 2770 N N . LEU A 1 350 ? -14.040 15.941 23.575 1.00 92.56 350 LEU A N 1
ATOM 2771 C CA . LEU A 1 350 ? -14.504 15.539 24.909 1.00 92.56 350 LEU A CA 1
ATOM 2772 C C . LEU A 1 350 ? -15.688 16.379 25.385 1.00 92.56 350 LEU A C 1
ATOM 2774 O O . LEU A 1 350 ? -16.682 15.842 25.871 1.00 92.56 350 LEU A O 1
ATOM 2778 N N . ASN A 1 351 ? -15.597 17.700 25.235 1.00 93.31 351 ASN A N 1
ATOM 2779 C CA . ASN A 1 351 ? -16.669 18.606 25.633 1.00 93.31 351 ASN A CA 1
ATOM 2780 C C . ASN A 1 351 ? -17.938 18.397 24.796 1.00 93.31 351 ASN A C 1
ATOM 2782 O O . ASN A 1 351 ? -19.043 18.513 25.321 1.00 93.31 351 ASN A O 1
ATOM 2786 N N . GLU A 1 352 ? -17.803 18.082 23.507 1.00 93.81 352 GLU A N 1
ATOM 2787 C CA . GLU A 1 352 ? -18.937 17.750 22.646 1.00 93.81 352 GLU A CA 1
ATOM 2788 C C . GLU A 1 352 ? -19.599 16.431 23.045 1.00 93.81 352 GLU A C 1
ATOM 2790 O O . GLU A 1 352 ? -20.814 16.428 23.251 1.00 93.81 352 GLU A O 1
ATOM 2795 N N . ILE A 1 353 ? -18.817 15.367 23.248 1.00 92.38 353 ILE A N 1
ATOM 2796 C CA . ILE A 1 353 ? -19.317 14.048 23.667 1.00 92.38 353 ILE A CA 1
ATOM 2797 C C . ILE A 1 353 ? -20.039 14.150 25.013 1.00 92.38 353 ILE A C 1
ATOM 2799 O O . ILE A 1 353 ? -21.173 13.693 25.146 1.00 92.38 353 ILE A O 1
ATOM 2803 N N . ARG A 1 354 ? -19.443 14.837 25.995 1.00 92.81 354 ARG A N 1
ATOM 2804 C CA . ARG A 1 354 ? -20.052 15.067 27.319 1.00 92.81 354 ARG A CA 1
ATOM 2805 C C . ARG A 1 354 ? -21.325 15.914 27.261 1.00 92.81 354 ARG A C 1
ATOM 2807 O O . ARG A 1 354 ? -22.183 15.784 28.128 1.00 92.81 354 ARG A O 1
ATOM 2814 N N . ALA A 1 355 ? -21.466 16.763 26.244 1.00 93.31 355 ALA A N 1
ATOM 2815 C CA . ALA A 1 355 ? -22.688 17.519 25.978 1.00 93.31 355 ALA A CA 1
ATOM 2816 C C . ALA A 1 355 ? -23.744 16.712 25.193 1.00 93.31 355 ALA A C 1
ATOM 2818 O O . ALA A 1 355 ? -24.762 17.277 24.792 1.00 93.31 355 ALA A O 1
ATOM 2819 N N . GLY A 1 356 ? -23.509 15.419 24.941 1.00 90.44 356 GLY A N 1
ATOM 2820 C CA . GLY A 1 356 ? -24.400 14.552 24.169 1.00 90.44 356 GLY A CA 1
ATOM 2821 C C . GLY A 1 356 ? -24.345 14.787 22.657 1.00 90.44 356 GLY A C 1
ATOM 2822 O O . GLY A 1 356 ? -25.262 14.381 21.945 1.00 90.44 356 GLY A O 1
ATOM 2823 N N . ARG A 1 357 ? -23.307 15.464 22.149 1.00 93.19 357 ARG A N 1
ATOM 2824 C CA . ARG A 1 357 ? -23.068 15.648 20.709 1.00 93.19 357 ARG A CA 1
ATOM 2825 C C . ARG A 1 357 ? -22.076 14.601 20.213 1.00 93.19 357 ARG A C 1
ATOM 2827 O O . ARG A 1 357 ? -21.160 14.227 20.932 1.00 93.19 357 ARG A O 1
ATOM 2834 N N . ILE A 1 358 ? -22.238 14.155 18.970 1.00 89.75 358 ILE A N 1
ATOM 2835 C CA . ILE A 1 358 ? -21.339 13.184 18.337 1.00 89.75 358 ILE A CA 1
ATOM 2836 C C . ILE A 1 358 ? -20.395 13.956 17.401 1.00 89.75 358 ILE A C 1
ATOM 2838 O O . ILE A 1 358 ? -20.808 14.283 16.283 1.00 89.75 358 ILE A O 1
ATOM 2842 N N . PRO A 1 359 ? -19.165 14.307 17.830 1.00 88.06 359 PRO A N 1
ATOM 2843 C CA . PRO A 1 359 ? -18.157 14.825 16.913 1.00 88.06 359 PRO A CA 1
ATOM 2844 C C . PRO A 1 359 ? -17.814 13.777 15.855 1.00 88.06 359 PRO A C 1
ATOM 2846 O O . PRO A 1 359 ? -17.865 12.574 16.100 1.00 88.06 359 PRO A O 1
ATOM 2849 N N . THR A 1 360 ? -17.392 14.235 14.680 1.00 83.50 360 THR A N 1
ATOM 2850 C CA . THR A 1 360 ? -16.655 13.373 13.749 1.00 83.50 360 THR A CA 1
ATOM 2851 C C . THR A 1 360 ? -15.189 13.389 14.165 1.00 83.50 360 THR A C 1
ATOM 2853 O O . THR A 1 360 ? -14.551 14.439 14.071 1.00 83.50 360 THR A O 1
ATOM 2856 N N . LEU A 1 361 ? -14.657 12.262 14.646 1.00 83.12 361 LEU A N 1
ATOM 2857 C CA . LEU A 1 361 ? -13.232 12.160 14.962 1.00 83.12 361 LEU A CA 1
ATOM 2858 C C . LEU A 1 361 ? -12.486 11.922 13.638 1.00 83.12 361 LEU A C 1
ATOM 2860 O O . LEU A 1 361 ? -12.696 10.896 12.990 1.00 83.12 361 LEU A O 1
ATOM 2864 N N . SER A 1 362 ? -11.679 12.887 13.195 1.00 76.25 362 SER A N 1
ATOM 2865 C CA . SER A 1 362 ? -10.942 12.849 11.916 1.00 76.25 362 SER A CA 1
ATOM 2866 C C . SER A 1 362 ? -9.436 12.808 12.102 1.00 76.25 362 SER A C 1
ATOM 2868 O O . SER A 1 362 ? -8.958 13.567 12.980 1.00 76.25 362 SER A O 1
#

Secondary structure (DSSP, 8-state):
------BS-HHHHHHHHTTTTTTS--HHHHHHHHHH-TT-HHHHHHHHHHHHHTT-TTHHHHHHHHHHH-TTBGGGGG----S--HHHHHHHHHHHHHHHHHTT-HHHHHHHHHHHTTT-HHHHHHHHHHHHHH-TT-SHHHHHHHHHHHHHTTSS-HHHHHHHHHHHHHHHHHHHHHHTS--SS--TTHHHHHHHHHHHHHHHHHTT-HHHHHHHHHHHHHHHHHHHHHHHHHHHHHTTTS---SHHHHHHHHHHHHHHHHHHHHHHTT-HHHHHHHHHHHTTSPP-SS---HHHHHHHHTT-HHHHHHHHHHHHHHHHHHHHHGGGS---HHHHHHHHHHHHHHHHHHHHHHTT------

Radius of gyration: 24.05 Å; chains: 1; bounding box: 54×46×58 Å

pLDDT: mean 87.71, std 13.04, range [42.31, 98.44]